Protein AF-A0A0F8WMV1-F1 (afdb_monomer)

Solvent-accessible surface area (backbone atoms only — not comparable to full-atom values): 20452 Å² total; per-residue (Å²): 132,86,73,86,36,73,43,78,38,73,67,75,51,70,67,53,49,53,49,48,42,73,76,65,30,74,44,80,47,50,61,87,69,58,69,71,55,54,52,50,48,53,56,51,68,69,59,58,80,91,79,87,72,71,58,61,48,75,55,93,60,35,39,36,31,74,80,76,76,42,36,30,47,71,90,45,75,52,90,63,54,73,67,55,44,53,51,49,50,52,49,64,78,40,63,98,58,93,76,55,72,63,76,63,42,74,75,58,54,73,50,79,46,69,48,64,75,60,76,84,84,78,80,69,89,82,78,80,51,75,58,21,53,41,41,40,43,69,52,78,61,82,70,64,44,70,81,53,92,49,68,55,56,52,15,39,60,62,38,54,59,62,78,27,44,24,93,91,15,36,35,38,36,40,43,73,34,70,46,39,63,54,37,47,70,82,49,99,60,49,76,44,32,20,25,68,37,90,82,20,77,41,17,52,66,43,76,46,81,46,95,72,12,22,32,32,19,45,68,78,75,46,79,37,59,33,53,47,53,36,72,67,49,49,49,52,50,38,48,52,36,54,53,38,43,75,75,69,41,54,70,66,64,42,47,58,58,38,56,78,48,75,68,54,87,39,52,65,32,75,41,82,56,86,99,40,76,43,68,38,51,76,72,64,52,39,63,69,39,53,53,49,52,49,52,40,52,42,68,50,89,68,97,72,36,75,46,77,42,63,56,53,67,62,37,51,96,49,36,61,63,50,30,23,51,47,12,20,62,52,38,68,42,70,56,77,40,78,45,46,38,60,94,51,7,54,32,23,51,55,18,30,76,77,67

Nearest PDB structures (foldseek):
  4qf5-assembly2_B  TM=9.154E-01  e=1.821E-15  Acinetobacter baumannii AB307-0294
  2f00-assembly1_B  TM=7.203E-01  e=5.858E-11  Escherichia coli
  8ewa-assembly1_A  TM=8.163E-01  e=1.774E-06  Pseudomonas aeruginosa
  4kfc-assembly1_B  TM=4.690E-01  e=9.965E-08  Escherichia coli K-12
  8jo2-assembly1_H  TM=5.258E-01  e=2.867E-06  Klebsiella pneumoniae JM45

pLDDT: mean 74.28, std 19.38, range [23.78, 98.12]

Foldseek 3Di:
DDQAAEAEEQPDDPVVLVVVVVVPHPYYHHPPDDPVVVVVVVVVSVPPDPPDDDQWQDDDQWIARVVVRWIDRNHDTDDDDPLRSVLVVVCSVQ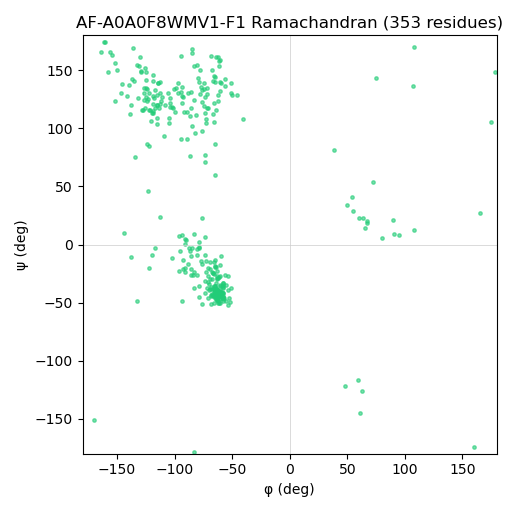PPDDDDPVNSCVLQDDEEDDDAQDDDDPPPPPDRLAAHQEAEDLDQDPDQVQPDDDSLRSLLVSLVSLVRHHVQHEYEYEPPDPSVVVNVVVHPYHYAYFYCDPPHPFHFVDWAFDAQFIWTDTPVPDIATANHDFPSVVRVLSSQLSVVVSVPDDSVRSRPVRVPDDDDPQCLGWDDDDLDTDRRNPPADDLNNLLRSLVRQLNDDDPAGEEEDEQHPNNPPCRQVSLLCSLLSSLPGNHRYYHQDDPNRVSSVVNSVVD

Radius of gyration: 23.79 Å; Cα contacts (8 Å, |Δi|>4): 602; chains: 1; bounding box: 54×55×64 Å

Structure (mmCIF, N/CA/C/O backbone):
data_AF-A0A0F8WMV1-F1
#
_entry.id   AF-A0A0F8WMV1-F1
#
loop_
_atom_site.group_PDB
_atom_site.id
_atom_site.type_symbol
_atom_site.label_atom_id
_atom_site.label_alt_id
_atom_site.label_comp_id
_atom_site.label_asym_id
_atom_site.label_entity_id
_atom_site.label_seq_id
_atom_site.pdbx_PDB_ins_code
_atom_site.Cartn_x
_atom_site.Cartn_y
_atom_site.Cartn_z
_atom_site.occupancy
_atom_site.B_iso_or_equiv
_atom_site.auth_seq_id
_atom_site.auth_comp_id
_atom_site.auth_asym_id
_atom_site.auth_atom_id
_atom_site.pdbx_PDB_model_num
ATOM 1 N N . VAL A 1 1 ? 11.283 -28.313 -14.264 1.00 35.00 1 VAL A N 1
ATOM 2 C CA . VAL A 1 1 ? 12.123 -28.863 -13.177 1.00 35.00 1 VAL A CA 1
ATOM 3 C C . VAL A 1 1 ? 11.642 -28.233 -11.897 1.00 35.00 1 VAL A C 1
ATOM 5 O O . VAL A 1 1 ? 11.467 -27.023 -11.903 1.00 35.00 1 VAL A O 1
ATOM 8 N N . LEU A 1 2 ? 11.353 -29.030 -10.872 1.00 36.91 2 LEU A N 1
ATOM 9 C CA . LEU A 1 2 ? 10.939 -28.506 -9.574 1.00 36.91 2 LEU A CA 1
ATOM 10 C C . LEU A 1 2 ? 12.173 -27.912 -8.886 1.00 36.91 2 LEU A C 1
ATOM 12 O O . LEU A 1 2 ? 13.140 -28.626 -8.620 1.00 36.91 2 LEU A O 1
ATOM 16 N N . SER A 1 3 ? 12.169 -26.592 -8.711 1.00 46.69 3 SER A N 1
ATOM 17 C CA . SER A 1 3 ? 13.158 -25.879 -7.903 1.00 46.69 3 SER A CA 1
ATOM 18 C C . SER A 1 3 ? 12.984 -26.276 -6.436 1.00 46.69 3 SER A C 1
ATOM 20 O O . SER A 1 3 ? 11.835 -26.386 -6.010 1.00 46.69 3 SER A O 1
ATOM 22 N N . PRO A 1 4 ? 14.069 -26.467 -5.660 1.00 51.50 4 PRO A N 1
ATOM 23 C CA . PRO A 1 4 ? 13.943 -26.796 -4.250 1.00 51.50 4 PRO A CA 1
ATOM 24 C C . PRO A 1 4 ? 13.203 -25.695 -3.492 1.00 51.50 4 PRO A C 1
ATOM 26 O O . PRO A 1 4 ? 13.542 -24.517 -3.634 1.00 51.50 4 PRO A O 1
ATOM 29 N N . VAL A 1 5 ? 12.224 -26.072 -2.677 1.00 53.56 5 VAL A N 1
ATOM 30 C CA . VAL A 1 5 ? 11.408 -25.129 -1.907 1.00 53.56 5 VAL A CA 1
ATOM 31 C C . VAL A 1 5 ? 11.846 -25.159 -0.444 1.00 53.56 5 VAL A C 1
ATOM 33 O O . VAL A 1 5 ? 11.590 -26.126 0.268 1.00 53.56 5 VAL A O 1
ATOM 36 N N . LEU A 1 6 ? 12.506 -24.090 0.015 1.00 64.06 6 LEU A N 1
ATOM 37 C CA . LEU A 1 6 ? 12.764 -23.846 1.438 1.00 64.06 6 LEU A CA 1
ATOM 38 C C . LEU A 1 6 ? 11.629 -23.000 2.016 1.00 64.06 6 LEU A C 1
ATOM 40 O O . LEU A 1 6 ? 11.489 -21.829 1.661 1.00 64.06 6 LEU A O 1
ATOM 44 N N . MET A 1 7 ? 10.842 -23.566 2.926 1.00 61.91 7 MET A N 1
ATOM 45 C CA . MET A 1 7 ? 9.744 -22.847 3.567 1.00 61.91 7 MET A CA 1
ATOM 46 C C . MET A 1 7 ? 10.250 -22.056 4.782 1.00 61.91 7 MET A C 1
ATOM 48 O O . MET A 1 7 ? 10.736 -22.640 5.748 1.00 61.91 7 MET A O 1
ATOM 52 N N . LEU A 1 8 ? 10.127 -20.725 4.744 1.00 57.53 8 LEU A N 1
ATOM 53 C CA . LEU A 1 8 ? 10.459 -19.826 5.859 1.00 57.53 8 LEU A CA 1
ATOM 54 C C . LEU A 1 8 ? 9.176 -19.381 6.563 1.00 57.53 8 LEU A C 1
ATOM 56 O O . LEU A 1 8 ? 8.341 -18.718 5.952 1.00 57.53 8 LEU A O 1
ATOM 60 N N . THR A 1 9 ? 8.998 -19.703 7.842 1.00 54.97 9 THR A N 1
ATOM 61 C CA . THR A 1 9 ? 7.691 -19.501 8.495 1.00 54.97 9 THR A CA 1
ATOM 62 C C . THR A 1 9 ? 7.784 -19.251 9.996 1.00 54.97 9 THR A C 1
ATOM 64 O O . THR A 1 9 ? 8.765 -19.597 10.640 1.00 54.97 9 THR A O 1
ATOM 67 N N . ALA A 1 10 ? 6.776 -18.589 10.564 1.00 53.72 10 ALA A N 1
ATOM 68 C CA . ALA A 1 10 ? 6.630 -18.416 12.013 1.00 53.72 10 ALA A CA 1
ATOM 69 C C . ALA A 1 10 ? 5.908 -19.608 12.675 1.00 53.72 10 ALA A C 1
ATOM 71 O O . ALA A 1 10 ? 5.867 -19.710 13.900 1.00 53.72 10 ALA A O 1
ATOM 72 N N . LYS A 1 11 ? 5.347 -20.518 11.867 1.00 58.84 11 LYS A N 1
ATOM 73 C CA . LYS A 1 11 ? 4.639 -21.713 12.326 1.00 58.84 11 LYS A CA 1
ATOM 74 C C . LYS A 1 11 ? 5.622 -22.741 12.881 1.00 58.84 11 LYS A C 1
ATOM 76 O O . LYS A 1 11 ? 6.360 -23.384 12.128 1.00 58.84 11 LYS A O 1
ATOM 81 N N . SER A 1 12 ? 5.652 -22.845 14.207 1.00 66.12 12 SER A N 1
ATOM 82 C CA . SER A 1 12 ? 6.659 -23.603 14.952 1.00 66.12 12 SER A CA 1
ATOM 83 C C . SER A 1 12 ? 6.189 -24.963 15.469 1.00 66.12 12 SER A C 1
ATOM 85 O O . SER A 1 12 ? 7.030 -25.766 15.890 1.00 66.12 12 SER A O 1
ATOM 87 N N . GLN A 1 13 ? 4.878 -25.227 15.413 1.00 72.44 13 GLN A N 1
ATOM 88 C CA . GLN A 1 13 ? 4.286 -26.484 15.862 1.00 72.44 13 GLN A CA 1
ATOM 89 C C . GLN A 1 13 ? 4.723 -27.640 14.959 1.00 72.44 13 GLN A C 1
ATOM 91 O O . GLN A 1 13 ? 5.014 -27.458 13.775 1.00 72.44 13 GLN A O 1
ATOM 96 N N . LEU A 1 14 ? 4.802 -28.843 15.531 1.00 71.31 14 LEU A N 1
ATOM 97 C CA . LEU A 1 14 ? 5.220 -30.038 14.796 1.00 71.31 14 LEU A CA 1
ATOM 98 C C . LEU A 1 14 ? 4.294 -30.313 13.606 1.00 71.31 14 LEU A C 1
ATOM 100 O O . LEU A 1 14 ? 4.783 -30.596 12.516 1.00 71.31 14 LEU A O 1
ATOM 104 N N . ASP A 1 15 ? 2.988 -30.159 13.809 1.00 78.38 15 ASP A N 1
ATOM 105 C CA . ASP A 1 15 ? 1.982 -30.440 12.787 1.00 78.38 15 ASP A CA 1
ATOM 106 C C . ASP A 1 15 ? 2.122 -29.502 11.579 1.00 78.38 15 ASP A C 1
ATOM 108 O O . ASP A 1 15 ? 2.099 -29.968 10.443 1.00 78.38 15 ASP A O 1
ATOM 112 N N . ASP A 1 16 ? 2.420 -28.216 11.805 1.00 66.06 16 ASP A N 1
ATOM 113 C CA . ASP A 1 16 ? 2.681 -27.245 10.732 1.00 66.06 16 ASP A CA 1
ATOM 114 C C . ASP A 1 16 ? 3.941 -27.588 9.915 1.00 66.06 16 ASP A C 1
ATOM 116 O O . ASP A 1 16 ? 3.973 -27.408 8.696 1.00 66.06 16 ASP A O 1
ATOM 120 N N . LYS A 1 17 ? 4.995 -28.093 10.575 1.00 61.69 17 LYS A N 1
ATOM 121 C CA . LYS A 1 17 ? 6.220 -28.544 9.890 1.00 61.69 17 LYS A CA 1
ATOM 122 C C . LYS A 1 17 ? 5.941 -29.743 9.003 1.00 61.69 17 LYS A C 1
ATOM 124 O O . LYS A 1 17 ? 6.418 -29.801 7.873 1.00 61.69 17 LYS A O 1
ATOM 129 N N . VAL A 1 18 ? 5.209 -30.714 9.544 1.00 70.75 18 VAL A N 1
ATOM 130 C CA . VAL A 1 18 ? 4.866 -31.953 8.846 1.00 70.75 18 VAL A CA 1
ATOM 131 C C . VAL A 1 18 ? 3.970 -31.640 7.653 1.00 70.75 18 VAL A C 1
ATOM 133 O O . VAL A 1 18 ? 4.230 -32.131 6.559 1.00 70.75 18 VAL A O 1
ATOM 136 N N . GLU A 1 19 ? 2.974 -30.773 7.829 1.00 71.44 19 GLU A N 1
ATOM 137 C CA . GLU A 1 19 ? 2.119 -30.299 6.744 1.00 71.44 19 GLU A CA 1
ATOM 138 C C . GLU A 1 19 ? 2.932 -29.571 5.665 1.00 71.44 19 GLU A C 1
ATOM 140 O O . GLU A 1 19 ? 2.865 -29.945 4.495 1.00 71.44 19 GLU A O 1
ATOM 145 N N . GLY A 1 20 ? 3.778 -28.607 6.044 1.00 51.81 20 GLY A N 1
ATOM 146 C CA . GLY A 1 20 ? 4.616 -27.862 5.101 1.00 51.81 20 GLY A CA 1
ATOM 147 C C . GLY A 1 20 ? 5.544 -28.758 4.277 1.00 51.81 20 GLY A C 1
ATOM 148 O O . GLY A 1 20 ? 5.638 -28.595 3.060 1.00 51.81 20 GLY A O 1
ATOM 149 N N . LEU A 1 21 ? 6.164 -29.762 4.900 1.00 60.47 21 LEU A N 1
ATOM 150 C CA . LEU A 1 21 ? 6.980 -30.754 4.192 1.00 60.47 21 LEU A CA 1
ATOM 151 C C . LEU A 1 21 ? 6.129 -31.651 3.274 1.00 60.47 21 LEU A C 1
ATOM 153 O O . LEU A 1 21 ? 6.494 -31.878 2.122 1.00 60.47 21 LEU A O 1
ATOM 157 N N . ASN A 1 22 ? 4.958 -32.104 3.733 1.00 57.72 22 ASN A N 1
ATOM 158 C CA . ASN A 1 22 ? 4.048 -32.937 2.936 1.00 57.72 22 ASN A CA 1
ATOM 159 C C . ASN A 1 22 ? 3.424 -32.187 1.745 1.00 57.72 22 ASN A C 1
ATOM 161 O O . ASN A 1 22 ? 3.050 -32.819 0.758 1.00 57.72 22 ASN A O 1
ATOM 165 N N . THR A 1 23 ? 3.344 -30.854 1.804 1.00 58.56 23 THR A N 1
ATOM 166 C CA . THR A 1 23 ? 2.870 -30.008 0.690 1.00 58.56 23 THR A CA 1
ATOM 167 C C . THR A 1 23 ? 3.915 -29.780 -0.409 1.00 58.56 23 THR A C 1
ATOM 169 O O . THR A 1 23 ? 3.608 -29.157 -1.425 1.00 58.56 23 THR A O 1
ATOM 172 N N . GLY A 1 24 ? 5.129 -30.318 -0.245 1.00 47.50 24 GLY A N 1
ATOM 173 C CA . GLY A 1 24 ? 6.182 -30.282 -1.260 1.00 47.50 24 GLY A CA 1
ATOM 174 C C . GLY A 1 24 ? 7.347 -29.342 -0.954 1.00 47.50 24 GLY A C 1
ATOM 175 O O . GLY A 1 24 ? 8.152 -29.094 -1.848 1.00 47.50 24 GLY A O 1
ATOM 176 N N . ALA A 1 25 ? 7.464 -28.825 0.276 1.00 53.44 25 ALA A N 1
ATOM 177 C CA . ALA A 1 25 ? 8.689 -28.161 0.713 1.00 53.44 25 ALA A CA 1
ATOM 178 C C . ALA A 1 25 ? 9.816 -29.184 0.921 1.00 53.44 25 ALA A C 1
ATOM 180 O O . ALA A 1 25 ? 9.630 -30.224 1.549 1.00 53.44 25 ALA A O 1
ATOM 181 N N . ASP A 1 26 ? 11.007 -28.869 0.421 1.00 61.81 26 ASP A N 1
ATOM 182 C CA . ASP A 1 26 ? 12.194 -29.715 0.554 1.00 61.81 26 ASP A CA 1
ATOM 183 C C . ASP A 1 26 ? 12.918 -29.519 1.891 1.00 61.81 26 ASP A C 1
ATOM 185 O O . ASP A 1 26 ? 13.663 -30.398 2.323 1.00 61.81 26 ASP A O 1
ATOM 189 N N . ASP A 1 27 ? 12.727 -28.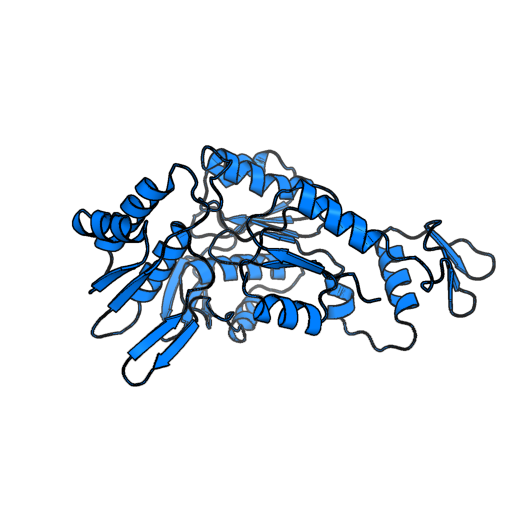362 2.526 1.00 72.19 27 ASP A N 1
ATOM 190 C CA . ASP A 1 27 ? 13.219 -28.051 3.868 1.00 72.19 27 ASP A CA 1
ATOM 191 C C . ASP A 1 27 ? 12.358 -26.936 4.488 1.00 72.19 27 ASP A C 1
ATOM 193 O O . ASP A 1 27 ? 11.587 -26.250 3.808 1.00 72.19 27 ASP A O 1
ATOM 197 N N . TYR A 1 28 ? 12.486 -26.754 5.798 1.00 77.00 28 TYR A N 1
ATOM 198 C CA . TYR A 1 28 ? 11.614 -25.914 6.610 1.00 77.00 28 TYR A CA 1
ATOM 199 C C . TYR A 1 28 ? 12.442 -25.176 7.673 1.00 77.00 28 TYR A C 1
ATOM 201 O O . TYR A 1 28 ? 13.182 -25.800 8.436 1.00 77.00 28 TYR A O 1
ATOM 209 N N . LEU A 1 29 ? 12.316 -23.847 7.759 1.00 72.19 29 LEU A N 1
ATOM 210 C CA . LEU A 1 29 ? 13.054 -23.009 8.711 1.00 72.19 29 LEU A CA 1
ATOM 211 C C . LEU A 1 29 ? 12.124 -22.039 9.448 1.00 72.19 29 LEU A C 1
ATOM 213 O O . LEU A 1 29 ? 11.389 -21.258 8.839 1.00 72.19 29 LEU A O 1
ATOM 217 N N . ILE A 1 30 ? 12.179 -22.084 10.781 1.00 71.25 30 ILE A N 1
ATOM 218 C CA . ILE A 1 30 ? 11.298 -21.303 11.654 1.00 71.25 30 ILE A CA 1
ATOM 219 C C . ILE A 1 30 ? 11.943 -19.983 12.046 1.00 71.25 30 ILE A C 1
ATOM 221 O O . ILE A 1 30 ? 13.107 -19.950 12.433 1.00 71.25 30 ILE A O 1
ATOM 225 N N . LYS A 1 31 ? 11.167 -18.900 11.997 1.00 57.69 31 LYS A N 1
ATOM 226 C CA . LYS A 1 31 ? 11.569 -17.589 12.512 1.00 57.69 31 LYS A CA 1
ATOM 227 C C . LYS A 1 31 ? 11.440 -17.519 14.049 1.00 57.69 31 LYS A C 1
ATOM 229 O O . LYS A 1 31 ? 10.426 -17.979 14.572 1.00 57.69 31 LYS A O 1
ATOM 234 N N . PRO A 1 32 ? 12.393 -16.885 14.763 1.00 58.03 32 PRO A N 1
ATOM 235 C CA . PRO A 1 32 ? 13.624 -16.285 14.243 1.00 58.03 32 PRO A CA 1
ATOM 236 C C . PRO A 1 32 ? 14.710 -17.344 13.985 1.00 58.03 32 PRO A C 1
ATOM 238 O O . PRO A 1 32 ? 14.867 -18.280 14.763 1.00 58.03 32 PRO A O 1
ATOM 241 N N . PHE A 1 33 ? 15.495 -17.164 12.922 1.00 61.97 33 PHE A N 1
ATOM 242 C CA . PHE A 1 33 ? 16.632 -18.027 12.589 1.00 61.97 33 PHE A CA 1
ATOM 243 C C . PHE A 1 33 ? 17.913 -17.208 12.429 1.00 61.97 33 PHE A C 1
ATOM 245 O O . PHE A 1 33 ? 17.885 -16.039 12.039 1.00 61.97 33 PHE A O 1
ATOM 252 N N . ALA A 1 34 ? 19.058 -17.834 12.693 1.00 56.72 34 ALA A N 1
ATOM 253 C CA . ALA A 1 34 ? 20.349 -17.227 12.401 1.00 56.72 34 ALA A CA 1
ATOM 254 C C . ALA A 1 34 ? 20.619 -17.262 10.888 1.00 56.72 34 ALA A C 1
ATOM 256 O O . ALA A 1 34 ? 20.401 -18.278 10.229 1.00 56.72 34 ALA A O 1
ATOM 257 N N . PHE A 1 35 ? 21.169 -16.184 10.324 1.00 45.66 35 PHE A N 1
ATOM 258 C CA . PHE A 1 35 ? 21.495 -16.126 8.892 1.00 45.66 35 PHE A CA 1
ATOM 259 C C . PHE A 1 35 ? 22.463 -17.241 8.453 1.00 45.66 35 PHE A C 1
ATOM 261 O O . PHE A 1 35 ? 22.324 -17.809 7.370 1.00 45.66 35 PHE A O 1
ATOM 268 N N . ALA A 1 36 ? 23.405 -17.616 9.324 1.00 43.69 36 ALA A N 1
ATOM 269 C CA . ALA A 1 36 ? 24.310 -18.737 9.085 1.00 43.69 36 ALA A CA 1
ATOM 270 C C . ALA A 1 36 ? 23.563 -20.076 8.917 1.00 43.69 36 ALA A C 1
ATOM 272 O O . ALA A 1 36 ? 23.976 -20.906 8.106 1.00 43.69 36 ALA A O 1
ATOM 273 N N . GLU A 1 37 ? 22.451 -20.270 9.634 1.00 58.00 37 GLU A N 1
ATOM 274 C CA . GLU A 1 37 ? 21.607 -21.461 9.520 1.00 58.00 37 GLU A CA 1
ATOM 275 C C . GLU A 1 37 ? 20.840 -21.472 8.194 1.00 58.00 37 GLU A C 1
ATOM 277 O O . GLU A 1 37 ? 20.862 -22.476 7.481 1.00 58.00 37 GLU A O 1
ATOM 282 N N . LEU A 1 38 ? 20.241 -20.339 7.812 1.00 48.81 38 LEU A N 1
ATOM 283 C CA . LEU A 1 38 ? 19.596 -20.178 6.508 1.00 48.81 38 LEU A CA 1
ATOM 284 C C . LEU A 1 38 ? 20.570 -20.508 5.366 1.00 48.81 38 LEU A C 1
ATOM 286 O O . LEU A 1 38 ? 20.262 -21.315 4.489 1.00 48.81 38 LEU A O 1
ATOM 290 N N . LEU A 1 39 ? 21.779 -19.941 5.406 1.00 45.72 39 LEU A N 1
ATOM 291 C CA . LEU A 1 39 ? 22.802 -20.175 4.390 1.00 45.72 39 LEU A CA 1
ATOM 292 C C . LEU A 1 39 ? 23.250 -21.644 4.346 1.00 45.72 39 LEU A C 1
ATOM 294 O O . LEU A 1 39 ? 23.481 -22.187 3.263 1.00 45.72 39 LEU A O 1
ATOM 298 N N . ALA A 1 40 ? 23.378 -22.301 5.502 1.00 50.88 40 ALA A N 1
ATOM 299 C CA . ALA A 1 40 ? 23.718 -23.718 5.575 1.00 50.88 40 ALA A CA 1
ATOM 300 C C . ALA A 1 40 ? 22.633 -24.599 4.934 1.00 50.88 40 ALA A C 1
ATOM 302 O O . ALA A 1 40 ? 22.971 -25.503 4.166 1.00 50.88 40 ALA A O 1
ATOM 303 N N . ARG A 1 41 ? 21.354 -24.290 5.180 1.00 64.31 41 ARG A N 1
ATOM 304 C CA . ARG A 1 41 ? 20.193 -25.003 4.622 1.00 64.31 41 ARG A CA 1
ATOM 305 C C . ARG A 1 41 ? 20.044 -24.801 3.121 1.00 64.31 41 ARG A C 1
ATOM 307 O O . ARG A 1 41 ? 19.931 -25.778 2.388 1.00 64.31 41 ARG A O 1
ATOM 314 N N . ILE A 1 42 ? 20.204 -23.571 2.631 1.00 56.16 42 ILE A N 1
ATOM 315 C CA . ILE A 1 42 ? 20.255 -23.280 1.187 1.00 56.16 42 ILE A CA 1
ATOM 316 C C . ILE A 1 42 ? 21.388 -24.072 0.517 1.00 56.16 42 ILE A C 1
ATOM 318 O O . ILE A 1 42 ? 21.179 -24.733 -0.499 1.00 56.16 42 ILE A O 1
ATOM 322 N N . LYS A 1 43 ? 22.593 -24.075 1.107 1.00 51.09 43 LYS A N 1
ATOM 323 C CA . LYS A 1 43 ? 23.738 -24.845 0.590 1.00 51.09 43 LYS A CA 1
ATOM 324 C C . LYS A 1 43 ? 23.534 -26.360 0.663 1.00 51.09 43 LYS A C 1
ATOM 326 O O . LYS A 1 43 ? 24.212 -27.072 -0.076 1.00 51.09 43 LYS A O 1
ATOM 331 N N . ALA A 1 44 ? 22.695 -26.856 1.572 1.00 55.75 44 ALA A N 1
ATOM 332 C CA . ALA A 1 44 ? 22.343 -28.270 1.688 1.00 55.75 44 ALA A CA 1
ATOM 333 C C . ALA A 1 44 ? 21.301 -28.668 0.630 1.00 55.75 44 ALA A C 1
ATOM 335 O O . ALA A 1 44 ? 21.513 -29.646 -0.086 1.00 55.75 44 ALA A O 1
ATOM 336 N N . LEU A 1 45 ? 20.257 -27.855 0.444 1.00 55.78 45 LEU A N 1
ATOM 337 C CA . LEU A 1 45 ? 19.261 -28.000 -0.625 1.00 55.78 45 LEU A CA 1
ATOM 338 C C . LEU A 1 45 ? 19.900 -27.964 -2.018 1.00 55.78 45 LEU A C 1
ATOM 340 O O . LEU A 1 45 ? 19.587 -28.789 -2.875 1.00 55.78 45 LEU A O 1
ATOM 344 N N . ALA A 1 46 ? 20.866 -27.067 -2.219 1.00 49.50 46 ALA A N 1
ATOM 345 C CA . ALA A 1 46 ? 21.633 -26.956 -3.458 1.00 49.50 46 ALA A CA 1
ATOM 346 C C . ALA A 1 46 ? 22.646 -28.102 -3.672 1.00 49.50 46 ALA A C 1
ATOM 348 O O . ALA A 1 46 ? 23.167 -28.260 -4.776 1.00 49.50 46 ALA A O 1
ATOM 349 N N . ARG A 1 47 ? 22.950 -28.896 -2.632 1.00 51.44 47 ARG A N 1
ATOM 350 C CA . ARG A 1 47 ? 23.924 -30.003 -2.670 1.00 51.44 47 ARG A CA 1
ATOM 351 C C . ARG A 1 47 ? 23.330 -31.339 -3.118 1.00 51.44 47 ARG A C 1
ATOM 353 O O . ARG A 1 47 ? 24.086 -32.303 -3.247 1.00 51.44 47 ARG A O 1
ATOM 360 N N . ARG A 1 48 ? 22.015 -31.422 -3.369 1.00 47.16 48 ARG A N 1
ATOM 361 C CA . ARG A 1 48 ? 21.406 -32.632 -3.945 1.00 47.16 48 ARG A CA 1
ATOM 362 C C . ARG A 1 48 ? 22.096 -32.990 -5.273 1.00 47.16 48 ARG A C 1
ATOM 364 O O . ARG A 1 48 ? 22.372 -32.096 -6.076 1.00 47.16 48 ARG A O 1
ATOM 371 N N . PRO A 1 49 ? 22.407 -34.276 -5.514 1.00 41.50 49 PRO A N 1
ATOM 372 C CA . PRO A 1 49 ? 23.196 -34.677 -6.668 1.00 41.50 49 PRO A CA 1
ATOM 373 C C . PRO A 1 49 ? 22.486 -34.321 -7.977 1.00 41.50 49 PRO A C 1
ATOM 375 O O . PRO A 1 49 ? 21.361 -34.741 -8.242 1.00 41.50 49 PRO A O 1
ATOM 378 N N . LYS A 1 50 ? 23.206 -33.546 -8.795 1.00 42.25 50 LYS A N 1
ATOM 379 C CA . LYS A 1 50 ? 22.915 -33.129 -10.171 1.00 42.25 50 LYS A CA 1
ATOM 380 C C . LYS A 1 50 ? 22.902 -34.310 -11.157 1.00 42.25 50 LYS A C 1
ATOM 382 O O . LYS A 1 50 ? 23.666 -34.312 -12.113 1.00 42.25 50 LYS A O 1
ATOM 387 N N . ASN A 1 51 ? 22.042 -35.301 -10.967 1.00 38.41 51 ASN A N 1
ATOM 388 C CA . ASN A 1 51 ? 21.855 -36.366 -11.952 1.00 38.41 51 ASN A CA 1
ATOM 389 C C . ASN A 1 51 ? 20.387 -36.433 -12.355 1.00 38.41 51 ASN A C 1
ATOM 391 O O . ASN A 1 51 ? 19.659 -37.191 -11.736 1.00 38.41 51 ASN A O 1
ATOM 395 N N . THR A 1 52 ? 19.996 -35.624 -13.357 1.00 43.59 52 THR A N 1
ATOM 396 C CA . THR A 1 52 ? 18.964 -35.918 -14.395 1.00 43.59 52 THR A CA 1
ATOM 397 C C . THR A 1 52 ? 18.493 -34.678 -15.177 1.00 43.59 52 THR A C 1
ATOM 399 O O . THR A 1 52 ? 17.381 -34.652 -15.698 1.00 43.59 52 THR A O 1
ATOM 402 N N . LEU A 1 53 ? 19.304 -33.626 -15.320 1.00 50.84 53 LEU A N 1
ATOM 403 C CA . LEU A 1 53 ? 19.020 -32.579 -16.310 1.00 50.84 53 LEU A CA 1
ATOM 404 C C . LEU A 1 53 ? 20.198 -32.512 -17.256 1.00 50.84 53 LEU A C 1
ATOM 406 O O . LEU A 1 53 ? 21.280 -32.092 -16.859 1.00 50.84 53 LEU A O 1
ATOM 410 N N . GLY A 1 54 ? 19.987 -33.019 -18.470 1.00 54.03 54 GLY A N 1
ATOM 411 C CA . GLY A 1 54 ? 21.020 -33.094 -19.495 1.00 54.03 54 GLY A CA 1
ATOM 412 C C . GLY A 1 54 ? 21.706 -31.743 -19.667 1.00 54.03 54 GLY A C 1
ATOM 413 O O . GLY A 1 54 ? 21.032 -30.725 -19.819 1.00 54.03 54 GLY A O 1
ATOM 414 N N . ALA A 1 55 ? 23.040 -31.752 -19.618 1.00 63.38 55 ALA A N 1
ATOM 415 C CA . ALA A 1 55 ? 23.873 -30.573 -19.852 1.00 63.38 55 ALA A CA 1
ATOM 416 C C . ALA A 1 55 ? 23.656 -29.994 -21.259 1.00 63.38 55 ALA A C 1
ATOM 418 O O . ALA A 1 55 ? 23.777 -28.789 -21.464 1.00 63.38 55 ALA A O 1
ATOM 419 N N . VAL A 1 56 ? 23.263 -30.860 -22.194 1.00 78.88 56 VAL A N 1
ATOM 420 C CA . VAL A 1 56 ? 22.990 -30.537 -23.587 1.00 78.88 56 VAL A CA 1
ATOM 421 C C . VAL A 1 56 ? 21.525 -30.855 -23.891 1.00 78.88 56 VAL A C 1
ATOM 423 O O . VAL A 1 56 ? 21.078 -31.992 -23.721 1.00 78.88 56 VAL A O 1
ATOM 426 N N . LEU A 1 57 ? 20.769 -29.845 -24.314 1.00 78.56 57 LEU A N 1
ATOM 427 C CA . LEU A 1 57 ? 19.383 -29.967 -24.756 1.00 78.56 57 LEU A CA 1
ATOM 428 C C . LEU A 1 57 ? 19.348 -30.051 -26.282 1.00 78.56 57 LEU A C 1
ATOM 430 O O . LEU A 1 57 ? 19.955 -29.223 -26.953 1.00 78.56 57 LEU A O 1
ATOM 434 N N . VAL A 1 58 ? 18.625 -31.035 -26.821 1.00 82.75 58 VAL A N 1
ATOM 435 C CA . VAL A 1 58 ? 18.552 -31.285 -28.268 1.00 82.75 58 VAL A CA 1
ATOM 436 C C . VAL A 1 58 ? 17.097 -31.336 -28.736 1.00 82.75 58 VAL A C 1
ATOM 438 O O . VAL A 1 58 ? 16.247 -31.998 -28.113 1.00 82.75 58 VAL A O 1
ATOM 441 N N . VAL A 1 59 ? 16.829 -30.650 -29.848 1.00 83.19 59 VAL A N 1
ATOM 442 C CA . VAL A 1 59 ? 15.629 -30.804 -30.678 1.00 83.19 59 VAL A CA 1
ATOM 443 C C . VAL A 1 59 ? 16.049 -30.765 -32.147 1.00 83.19 59 VAL A C 1
ATOM 445 O O . VAL A 1 59 ? 16.634 -29.785 -32.593 1.00 83.19 59 VAL A O 1
ATOM 448 N N . ASP A 1 60 ? 15.776 -31.838 -32.886 1.00 87.19 60 ASP A N 1
ATOM 449 C CA . ASP A 1 60 ? 16.228 -32.016 -34.271 1.00 87.19 60 ASP A CA 1
ATOM 450 C C . ASP A 1 60 ? 17.729 -31.705 -34.448 1.00 87.19 60 ASP A C 1
ATOM 452 O O . ASP A 1 60 ? 18.571 -32.317 -33.792 1.00 87.19 60 ASP A O 1
ATOM 456 N N . ASP A 1 61 ? 18.068 -30.759 -35.321 1.00 89.00 61 ASP A N 1
ATOM 457 C CA . ASP A 1 61 ? 19.425 -30.285 -35.584 1.00 89.00 61 ASP A CA 1
ATOM 458 C C . ASP A 1 61 ? 19.888 -29.184 -34.610 1.00 89.00 61 ASP A C 1
ATOM 460 O O . ASP A 1 61 ? 21.037 -28.756 -34.688 1.00 89.00 61 ASP A O 1
ATOM 464 N N . LEU A 1 62 ? 19.032 -28.721 -33.692 1.00 89.62 62 LEU A N 1
ATOM 465 C CA . LEU A 1 62 ? 19.332 -27.674 -32.717 1.00 89.62 62 LEU A CA 1
ATOM 466 C C . LEU A 1 62 ? 19.839 -28.266 -31.394 1.00 89.62 62 LEU A C 1
ATOM 468 O O . LEU A 1 62 ? 19.168 -29.069 -30.743 1.00 89.62 62 LEU A O 1
ATOM 472 N N . THR A 1 63 ? 20.998 -27.784 -30.958 1.00 90.38 63 THR A N 1
ATOM 473 C CA . THR A 1 63 ? 21.683 -28.173 -29.725 1.00 90.38 63 THR A CA 1
ATOM 474 C C . THR A 1 63 ? 21.941 -26.945 -28.854 1.00 90.38 63 THR A C 1
ATOM 476 O O . THR A 1 63 ? 22.416 -25.924 -29.348 1.00 90.38 63 THR A O 1
ATOM 479 N N . LEU A 1 64 ? 21.645 -27.038 -27.557 1.00 85.81 64 LEU A N 1
ATOM 480 C CA . LEU A 1 64 ? 21.908 -25.996 -26.562 1.00 85.81 64 LEU A CA 1
ATOM 481 C C . LEU A 1 64 ? 22.687 -26.581 -25.379 1.00 85.81 64 LEU A C 1
ATOM 483 O O . LEU A 1 64 ? 22.170 -27.424 -24.645 1.00 85.81 64 LEU A O 1
ATOM 487 N N . ASP A 1 65 ? 23.918 -26.114 -25.184 1.00 78.88 65 ASP A N 1
ATOM 488 C CA . ASP A 1 65 ? 24.742 -26.405 -24.013 1.00 78.88 65 ASP A CA 1
ATOM 489 C C . ASP A 1 65 ? 24.432 -25.403 -22.896 1.00 78.88 65 ASP A C 1
ATOM 491 O O . ASP A 1 65 ? 24.752 -24.214 -22.971 1.00 78.88 65 ASP A O 1
ATOM 495 N N . THR A 1 66 ? 23.800 -25.913 -21.844 1.00 64.50 66 THR A N 1
ATOM 496 C CA . THR A 1 66 ? 23.360 -25.146 -20.669 1.00 64.50 66 THR A CA 1
ATOM 497 C C . THR A 1 66 ? 24.504 -24.790 -19.720 1.00 64.50 66 THR A C 1
ATOM 499 O O . THR A 1 66 ? 24.348 -23.914 -18.873 1.00 64.50 66 THR A O 1
ATOM 502 N N . ILE A 1 67 ? 25.653 -25.459 -19.844 1.00 66.56 67 ILE A N 1
ATOM 503 C CA . ILE A 1 67 ? 26.851 -25.192 -19.044 1.00 66.56 67 ILE A CA 1
ATOM 504 C C . ILE A 1 67 ? 27.749 -24.209 -19.796 1.00 66.56 67 ILE A C 1
ATOM 506 O O . ILE A 1 67 ? 28.204 -23.220 -19.223 1.00 66.56 67 ILE A O 1
ATOM 510 N N . GLY A 1 68 ? 27.988 -24.483 -21.078 1.00 72.25 68 GLY A N 1
ATOM 511 C CA . GLY A 1 68 ? 28.851 -23.686 -21.946 1.00 72.25 68 GLY A CA 1
ATOM 512 C C . GLY A 1 68 ? 28.208 -22.423 -22.521 1.00 72.25 68 GLY A C 1
ATOM 513 O O . GLY A 1 68 ? 28.921 -21.615 -23.109 1.00 72.25 68 GLY A O 1
ATOM 514 N N . TYR A 1 69 ? 26.891 -22.232 -22.363 1.00 71.06 69 TYR A N 1
ATOM 515 C CA . TYR A 1 69 ? 26.122 -21.145 -22.990 1.00 71.06 69 TYR A CA 1
ATOM 516 C C . TYR A 1 69 ? 26.294 -21.087 -24.515 1.00 71.06 69 TYR A C 1
ATOM 518 O O . TYR A 1 69 ? 26.416 -20.015 -25.109 1.00 71.06 69 TYR A O 1
ATOM 526 N N . GLN A 1 70 ? 26.309 -22.251 -25.163 1.00 81.81 70 GLN A N 1
ATOM 527 C CA . GLN A 1 70 ? 26.461 -22.355 -26.612 1.00 81.81 70 GLN A CA 1
ATOM 528 C C . GLN A 1 70 ? 25.199 -22.917 -27.249 1.00 81.81 70 GLN A C 1
ATOM 530 O O . GLN A 1 70 ? 24.595 -23.854 -26.733 1.00 81.81 70 GLN A O 1
ATOM 535 N N . VAL A 1 71 ? 24.818 -22.350 -28.392 1.00 90.00 71 VAL A N 1
ATOM 536 C CA . VAL A 1 71 ? 23.707 -22.835 -29.211 1.00 90.00 71 VAL A CA 1
ATOM 537 C C . VAL A 1 71 ? 24.222 -23.095 -30.617 1.00 90.00 71 VAL A C 1
ATOM 539 O O . VAL A 1 71 ? 24.954 -22.280 -31.177 1.00 90.00 71 VAL A O 1
ATOM 542 N N . GLN A 1 72 ? 23.853 -24.235 -31.185 1.00 90.44 72 GLN A N 1
ATOM 543 C CA . GLN A 1 72 ? 24.234 -24.635 -32.534 1.00 90.44 72 GLN A CA 1
ATOM 544 C C . GLN A 1 72 ? 23.027 -25.230 -33.249 1.00 90.44 72 GLN A C 1
ATOM 546 O O . GLN A 1 72 ? 22.244 -25.946 -32.629 1.00 90.44 72 GLN A O 1
ATOM 551 N N . ARG A 1 73 ? 22.885 -24.968 -34.548 1.00 90.69 73 ARG A N 1
ATOM 552 C CA . ARG A 1 73 ? 21.949 -25.680 -35.421 1.00 90.69 73 ARG A CA 1
ATOM 553 C C . ARG A 1 73 ? 22.734 -26.322 -36.562 1.00 90.69 73 ARG A C 1
ATOM 555 O O . ARG A 1 73 ? 23.360 -25.619 -37.349 1.00 90.69 73 ARG A O 1
ATOM 562 N N . GLY A 1 74 ? 22.746 -27.649 -36.632 1.00 87.62 74 GLY A N 1
ATOM 563 C CA . GLY A 1 74 ? 23.610 -28.381 -37.556 1.00 87.62 74 GLY A CA 1
ATOM 564 C C . GLY A 1 74 ? 25.085 -28.066 -37.292 1.00 87.62 74 GLY A C 1
ATOM 565 O O . GLY A 1 74 ? 25.592 -28.368 -36.216 1.00 87.62 74 GLY A O 1
ATOM 566 N N . ALA A 1 75 ? 25.765 -27.451 -38.262 1.00 85.94 75 ALA A N 1
ATOM 567 C CA . ALA A 1 75 ? 27.156 -27.013 -38.121 1.00 85.94 75 ALA A CA 1
ATOM 568 C C . ALA A 1 75 ? 27.299 -25.556 -37.632 1.00 85.94 75 ALA A C 1
ATOM 570 O O . ALA A 1 75 ? 28.381 -25.175 -37.188 1.00 85.94 75 ALA A O 1
ATOM 571 N N . ASP A 1 76 ? 26.228 -24.758 -37.647 1.00 86.06 76 ASP A N 1
ATOM 572 C CA . ASP A 1 76 ? 26.303 -23.308 -37.452 1.00 86.06 76 ASP A CA 1
ATOM 573 C C . ASP A 1 76 ? 26.096 -22.898 -35.992 1.00 86.06 76 ASP A C 1
ATOM 575 O O . ASP A 1 76 ? 25.093 -23.247 -35.362 1.00 86.06 76 ASP A O 1
ATOM 579 N N . HIS A 1 77 ? 27.022 -22.101 -35.456 1.00 89.50 77 HIS A N 1
ATOM 580 C CA . HIS A 1 77 ? 26.887 -21.505 -34.128 1.00 89.50 77 HIS A CA 1
ATOM 581 C C . HIS A 1 77 ? 25.937 -20.306 -34.157 1.00 89.50 77 HIS A C 1
ATOM 583 O O . HIS A 1 77 ? 26.108 -19.374 -34.942 1.00 89.50 77 HIS A O 1
ATOM 589 N N . ILE A 1 78 ? 24.968 -20.304 -33.245 1.00 90.00 78 ILE A N 1
ATOM 590 C CA . ILE A 1 78 ? 23.986 -19.235 -33.089 1.00 90.00 78 ILE A CA 1
ATOM 591 C C . ILE A 1 78 ? 24.379 -18.406 -31.867 1.00 90.00 78 ILE A C 1
ATOM 593 O O . ILE A 1 78 ? 24.405 -18.911 -30.744 1.00 90.00 78 ILE A O 1
ATOM 597 N N . GLN A 1 79 ? 24.665 -17.120 -32.071 1.00 82.38 79 GLN A N 1
ATOM 598 C CA . GLN A 1 79 ? 24.816 -16.186 -30.959 1.00 82.38 79 GLN A CA 1
ATOM 599 C C . GLN A 1 79 ? 23.449 -15.675 -30.520 1.00 82.38 79 GLN A C 1
ATOM 601 O O . GLN A 1 79 ? 22.707 -15.113 -31.320 1.00 82.38 79 GLN A O 1
ATOM 606 N N . LEU A 1 80 ? 23.140 -15.856 -29.239 1.00 69.75 80 LEU A N 1
ATOM 607 C CA . LEU A 1 80 ? 21.915 -15.371 -28.617 1.00 69.75 80 LEU A CA 1
ATOM 608 C C . LEU A 1 80 ? 22.255 -14.387 -27.503 1.00 69.75 80 LEU A C 1
ATOM 610 O O . LEU A 1 80 ? 23.240 -14.554 -26.780 1.00 69.75 80 LEU A O 1
ATOM 614 N N . SER A 1 81 ? 21.403 -13.384 -27.313 1.00 65.19 81 SER A N 1
ATOM 615 C CA . SER A 1 81 ? 21.399 -12.610 -26.074 1.00 65.19 81 SER A CA 1
ATOM 616 C C . SER A 1 81 ? 21.008 -13.501 -24.889 1.00 65.19 81 SER A C 1
ATOM 618 O O . SER A 1 81 ? 20.370 -14.541 -25.049 1.00 65.19 81 SER A O 1
ATOM 620 N N . LYS A 1 82 ? 21.318 -13.070 -23.659 1.00 53.56 82 LYS A N 1
ATOM 621 C CA . LYS A 1 82 ? 20.939 -13.813 -22.441 1.00 53.56 82 LYS A CA 1
ATOM 622 C C . LYS A 1 82 ? 19.436 -14.112 -22.379 1.00 53.56 82 LYS A C 1
ATOM 624 O O . LYS A 1 82 ? 19.054 -15.209 -21.998 1.00 53.56 82 LYS A O 1
ATOM 629 N N . LYS A 1 83 ? 18.589 -13.158 -22.793 1.00 51.75 83 LYS A N 1
ATOM 630 C CA . LYS A 1 83 ? 17.125 -13.320 -22.789 1.00 51.75 83 LYS A CA 1
ATOM 631 C C . LYS A 1 83 ? 16.668 -14.355 -23.818 1.00 51.75 83 LYS A C 1
ATOM 633 O O . LYS A 1 83 ? 15.838 -15.199 -23.499 1.00 51.75 83 LYS A O 1
ATOM 638 N N . GLU A 1 84 ? 17.231 -14.322 -25.022 1.00 62.66 84 GLU A N 1
ATOM 639 C CA . GLU A 1 84 ? 16.929 -15.304 -26.070 1.00 62.66 84 GLU A CA 1
ATOM 640 C C . GLU A 1 84 ? 17.437 -16.699 -25.697 1.00 62.66 84 GLU A C 1
ATOM 642 O O . GLU A 1 84 ? 16.727 -17.675 -25.914 1.00 62.66 84 GLU A O 1
ATOM 647 N N . PHE A 1 85 ? 18.616 -16.794 -25.072 1.00 72.50 85 PHE A N 1
ATOM 648 C CA . PHE A 1 85 ? 19.158 -18.049 -24.555 1.00 72.50 85 PHE A CA 1
ATOM 649 C C . PHE A 1 85 ? 18.251 -18.642 -23.474 1.00 72.50 85 PHE A C 1
ATOM 651 O O . PHE A 1 85 ? 17.856 -19.799 -23.576 1.00 72.50 85 PHE A O 1
ATOM 658 N N . SER A 1 86 ? 17.866 -17.848 -22.470 1.00 58.28 86 SER A N 1
ATOM 659 C CA . SER A 1 86 ? 16.982 -18.302 -21.391 1.00 58.28 86 SER A CA 1
ATOM 660 C C . SER A 1 86 ? 15.597 -18.696 -21.902 1.00 58.28 86 SER A C 1
ATOM 662 O O . SER A 1 86 ? 15.043 -19.701 -21.455 1.00 58.28 86 SER A O 1
ATOM 664 N N . LEU A 1 87 ? 15.042 -17.948 -22.861 1.00 68.88 87 LEU A N 1
ATOM 665 C CA . LEU A 1 87 ? 13.781 -18.305 -23.506 1.00 68.88 87 LEU A CA 1
ATOM 666 C C . LEU A 1 87 ? 13.917 -19.616 -24.285 1.00 68.88 87 LEU A C 1
ATOM 668 O O . LEU A 1 87 ? 13.082 -20.504 -24.134 1.00 68.88 87 LEU A O 1
ATOM 672 N N . LEU A 1 88 ? 14.974 -19.766 -25.084 1.00 73.44 88 LEU A N 1
ATOM 673 C CA . LEU A 1 88 ? 15.205 -20.973 -25.867 1.00 73.44 88 LEU A CA 1
ATOM 674 C C . LEU A 1 88 ? 15.428 -22.196 -24.972 1.00 73.44 88 LEU A C 1
ATOM 676 O O . LEU A 1 88 ? 14.826 -23.241 -25.205 1.00 73.44 88 LEU A O 1
ATOM 680 N N . GLU A 1 89 ? 16.225 -22.066 -23.915 1.00 73.06 89 GLU A N 1
ATOM 681 C CA . GLU A 1 89 ? 16.406 -23.110 -22.910 1.00 73.06 89 GLU A CA 1
ATOM 682 C C . GLU A 1 89 ? 15.062 -23.495 -22.274 1.00 73.06 89 GLU A C 1
ATOM 684 O O . GLU A 1 89 ? 14.742 -24.680 -22.166 1.00 73.06 89 GLU A O 1
ATOM 689 N N . TYR A 1 90 ? 14.237 -22.512 -21.903 1.00 63.84 90 TYR A N 1
ATOM 690 C CA . TYR A 1 90 ? 12.914 -22.752 -21.333 1.00 63.84 90 TYR A CA 1
ATOM 691 C C . TYR A 1 90 ? 11.985 -23.491 -22.306 1.00 63.84 90 TYR A C 1
ATOM 693 O O . TYR A 1 90 ? 11.320 -24.451 -21.906 1.00 63.84 90 TYR A O 1
ATOM 701 N N . LEU A 1 91 ? 11.975 -23.105 -23.585 1.00 67.06 91 LEU A N 1
ATOM 702 C CA . LEU A 1 91 ? 11.210 -23.784 -24.632 1.00 67.06 91 LEU A CA 1
ATOM 703 C C . LEU A 1 91 ? 11.706 -25.223 -24.846 1.00 67.06 91 LEU A C 1
ATOM 705 O O . LEU A 1 91 ? 10.896 -26.147 -24.884 1.00 67.06 91 LEU A O 1
ATOM 709 N N . LEU A 1 92 ? 13.024 -25.448 -24.896 1.00 71.31 92 LEU A N 1
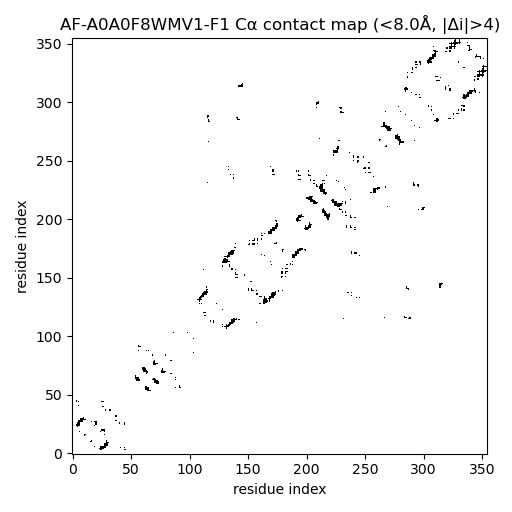ATOM 710 C CA . LEU A 1 92 ? 13.624 -26.780 -25.059 1.00 71.31 92 LEU A CA 1
ATOM 711 C C . LEU A 1 92 ? 13.345 -27.705 -23.870 1.00 71.31 92 LEU A C 1
ATOM 713 O O . LEU A 1 92 ? 13.063 -28.891 -24.051 1.00 71.31 92 LEU A O 1
ATOM 717 N N . ARG A 1 93 ? 13.375 -27.168 -22.646 1.00 68.88 93 ARG A N 1
ATOM 718 C CA . ARG A 1 93 ? 13.043 -27.910 -21.418 1.00 68.88 93 ARG A CA 1
ATOM 719 C C . ARG A 1 93 ? 11.560 -28.255 -21.310 1.00 68.88 93 ARG A C 1
ATOM 721 O O . ARG A 1 93 ? 11.212 -29.182 -20.581 1.00 68.88 93 ARG A O 1
ATOM 728 N N . ASN A 1 94 ? 10.704 -27.530 -22.022 1.00 60.75 94 ASN A N 1
ATOM 729 C CA . ASN A 1 94 ? 9.262 -27.750 -22.065 1.00 60.75 94 ASN A CA 1
ATOM 730 C C . ASN A 1 94 ? 8.787 -28.226 -23.447 1.00 60.75 94 ASN A C 1
ATOM 732 O O . ASN A 1 94 ? 7.610 -28.068 -23.773 1.00 60.75 94 ASN A O 1
ATOM 736 N N . LYS A 1 95 ? 9.678 -28.832 -24.248 1.00 67.00 95 LYS A N 1
ATOM 737 C CA . LYS A 1 95 ? 9.320 -29.379 -25.560 1.00 67.00 95 LYS A CA 1
ATOM 738 C C . LYS A 1 95 ? 8.099 -30.296 -25.452 1.00 67.00 95 LYS A C 1
ATOM 740 O O . LYS A 1 95 ? 7.984 -31.077 -24.507 1.00 67.00 95 LYS A O 1
ATOM 745 N N . ASN A 1 96 ? 7.195 -30.191 -26.424 1.00 56.62 96 ASN A N 1
ATOM 746 C CA . ASN A 1 96 ? 5.922 -30.922 -26.490 1.00 56.62 96 ASN A CA 1
ATOM 747 C C . ASN A 1 96 ? 4.878 -30.549 -25.417 1.00 56.62 96 ASN A C 1
ATOM 749 O O . ASN A 1 96 ? 3.933 -31.305 -25.196 1.00 56.62 96 ASN A O 1
ATOM 753 N N . ARG A 1 97 ? 5.008 -29.388 -24.761 1.00 54.22 97 ARG A N 1
ATOM 754 C CA . ARG A 1 97 ? 3.972 -28.822 -23.882 1.00 54.22 97 ARG A CA 1
ATOM 755 C C . ARG A 1 97 ? 3.435 -27.524 -24.480 1.00 54.22 97 ARG A C 1
ATOM 757 O O . ARG A 1 97 ? 4.204 -26.709 -24.978 1.00 54.22 97 ARG A O 1
ATOM 764 N N . ILE A 1 98 ? 2.119 -27.324 -24.408 1.00 48.78 98 ILE A N 1
ATOM 765 C CA . ILE A 1 98 ? 1.488 -26.048 -24.766 1.00 48.78 98 ILE A CA 1
ATOM 766 C C . ILE A 1 98 ? 1.791 -25.059 -23.639 1.00 48.78 98 ILE A C 1
ATOM 768 O O . ILE A 1 98 ? 1.433 -25.307 -22.488 1.00 48.78 98 ILE A O 1
ATOM 772 N N . LEU A 1 99 ? 2.476 -23.969 -23.974 1.00 44.75 99 LEU A N 1
ATOM 773 C CA . LEU A 1 99 ? 2.827 -22.897 -23.047 1.00 44.75 99 LEU A CA 1
ATOM 774 C C . LEU A 1 99 ? 1.942 -21.688 -23.337 1.00 44.75 99 LEU A C 1
ATOM 776 O O . LEU A 1 99 ? 1.812 -21.282 -24.493 1.00 44.75 99 LEU A O 1
ATOM 780 N N . ASN A 1 100 ? 1.323 -21.122 -22.304 1.00 44.22 100 ASN A N 1
ATOM 781 C CA . ASN A 1 100 ? 0.546 -19.896 -22.447 1.00 44.22 100 ASN A CA 1
ATOM 782 C C . ASN A 1 100 ? 1.449 -18.653 -22.354 1.00 44.22 100 ASN A C 1
ATOM 784 O O . ASN A 1 100 ? 2.608 -18.716 -21.937 1.00 44.22 100 ASN A O 1
ATOM 788 N N . LYS A 1 101 ? 0.915 -17.507 -22.784 1.00 38.28 101 LYS A N 1
ATOM 789 C CA . LYS A 1 101 ? 1.656 -16.243 -22.852 1.00 38.28 101 LYS A CA 1
ATOM 790 C C . LYS A 1 101 ? 2.192 -15.822 -21.476 1.00 38.28 101 LYS A C 1
ATOM 792 O O . LYS A 1 101 ? 3.323 -15.358 -21.395 1.00 38.28 101 LYS A O 1
ATOM 797 N N . ASP A 1 102 ? 1.446 -16.079 -20.406 1.00 42.53 102 ASP A N 1
ATOM 798 C CA . ASP A 1 102 ? 1.831 -15.705 -19.041 1.00 42.53 102 ASP A CA 1
ATOM 799 C C . ASP A 1 102 ? 2.978 -16.571 -18.504 1.00 42.53 102 ASP A C 1
ATOM 801 O O . ASP A 1 102 ? 3.906 -16.057 -17.893 1.00 42.53 102 ASP A O 1
ATOM 805 N N . GLN A 1 103 ? 3.008 -17.867 -18.823 1.00 40.91 103 GLN A N 1
ATOM 806 C CA . GLN A 1 103 ? 4.121 -18.770 -18.494 1.00 40.91 103 GLN A CA 1
ATOM 807 C C . GLN A 1 103 ? 5.431 -18.364 -19.180 1.00 40.91 103 GLN A C 1
ATOM 809 O O . GLN A 1 103 ? 6.514 -18.613 -18.651 1.00 40.91 103 GLN A O 1
ATOM 814 N N . ILE A 1 104 ? 5.332 -17.728 -20.349 1.00 42.53 104 ILE A N 1
ATOM 815 C CA . ILE A 1 104 ? 6.472 -17.191 -21.097 1.00 42.53 104 ILE A CA 1
ATOM 816 C C . ILE A 1 104 ? 6.870 -15.803 -20.551 1.00 42.53 104 ILE A C 1
ATOM 818 O O . ILE A 1 104 ? 8.060 -15.506 -20.449 1.00 42.53 104 ILE A O 1
ATOM 822 N N . ILE A 1 105 ? 5.893 -14.972 -20.157 1.00 38.72 105 ILE A N 1
ATOM 823 C CA . ILE A 1 105 ? 6.081 -13.592 -19.667 1.00 38.72 105 ILE A CA 1
ATOM 824 C C . ILE A 1 105 ? 6.502 -13.515 -18.196 1.00 38.72 105 ILE A C 1
ATOM 826 O O . ILE A 1 105 ? 7.197 -12.574 -17.840 1.00 38.72 105 ILE A O 1
ATOM 830 N N . ILE A 1 106 ? 6.180 -14.487 -17.340 1.00 34.25 106 ILE A N 1
ATOM 831 C CA . ILE A 1 106 ? 6.599 -14.488 -15.922 1.00 34.25 106 ILE A CA 1
ATOM 832 C C . ILE A 1 106 ? 8.137 -14.502 -15.766 1.00 34.25 106 ILE A C 1
ATOM 834 O O . ILE A 1 106 ? 8.659 -14.091 -14.735 1.00 34.25 106 ILE A O 1
ATOM 838 N N . ASN A 1 107 ? 8.886 -14.867 -16.814 1.00 34.28 107 ASN A N 1
ATOM 839 C CA . ASN A 1 107 ? 10.348 -14.722 -16.870 1.00 34.28 107 ASN A CA 1
ATOM 840 C C . ASN A 1 107 ? 10.838 -13.381 -17.469 1.00 34.28 107 ASN A C 1
ATOM 842 O O . ASN A 1 107 ? 12.044 -13.145 -17.558 1.00 34.28 107 ASN A O 1
ATOM 846 N N . ALA A 1 108 ? 9.935 -12.481 -17.866 1.00 29.61 108 ALA A N 1
ATOM 847 C CA . ALA A 1 108 ? 10.218 -11.099 -18.241 1.00 29.61 108 ALA A CA 1
ATOM 848 C C . ALA A 1 108 ? 10.014 -10.198 -17.011 1.00 29.61 108 ALA A C 1
ATOM 850 O O . ALA A 1 108 ? 8.917 -9.729 -16.731 1.00 29.61 108 ALA A O 1
ATOM 851 N N . ALA A 1 109 ? 11.096 -10.001 -16.257 1.00 28.70 109 ALA A N 1
ATOM 852 C CA . ALA A 1 109 ? 11.148 -9.298 -14.975 1.00 28.70 109 ALA A CA 1
ATOM 853 C C . ALA A 1 109 ? 10.291 -8.012 -14.895 1.00 28.70 109 ALA A C 1
ATOM 855 O O . ALA A 1 109 ? 10.654 -6.964 -15.442 1.00 28.70 109 ALA A O 1
ATOM 856 N N . ILE A 1 110 ? 9.196 -8.094 -14.133 1.00 29.77 110 ILE A N 1
ATOM 857 C CA . ILE A 1 110 ? 8.556 -6.965 -13.452 1.00 29.77 110 ILE A CA 1
ATOM 858 C C . ILE A 1 110 ? 9.004 -7.058 -11.995 1.00 29.77 110 ILE A C 1
ATOM 860 O O . ILE A 1 110 ? 8.725 -8.055 -11.330 1.00 29.77 110 ILE A O 1
ATOM 864 N N . VAL A 1 111 ? 9.722 -6.045 -11.506 1.00 31.00 111 VAL A N 1
ATOM 865 C CA . VAL A 1 111 ? 10.113 -5.975 -10.093 1.00 31.00 111 VAL A CA 1
ATOM 866 C C . VAL A 1 111 ? 9.159 -5.028 -9.375 1.00 31.00 111 VAL A C 1
ATOM 868 O O . VAL A 1 111 ? 9.119 -3.830 -9.661 1.00 31.00 111 VAL A O 1
ATOM 871 N N . TYR A 1 112 ? 8.372 -5.588 -8.459 1.00 29.44 112 TYR A N 1
ATOM 872 C CA . TYR A 1 112 ? 7.391 -4.881 -7.642 1.00 29.44 112 TYR A CA 1
ATOM 873 C C . TYR A 1 112 ? 7.897 -4.799 -6.199 1.00 29.44 112 TYR A C 1
ATOM 875 O O . TYR A 1 112 ? 8.149 -5.831 -5.579 1.00 29.44 112 TYR A O 1
ATOM 883 N N . VAL A 1 113 ? 8.068 -3.583 -5.669 1.00 31.92 113 VAL A N 1
ATOM 884 C CA . VAL A 1 113 ? 8.476 -3.362 -4.275 1.00 31.92 113 VAL A CA 1
ATOM 885 C C . VAL A 1 113 ? 7.346 -2.665 -3.529 1.00 31.92 113 VAL A C 1
ATOM 887 O O . VAL A 1 113 ? 7.076 -1.480 -3.732 1.00 31.92 113 VAL A O 1
ATOM 890 N N . ASN A 1 114 ? 6.704 -3.419 -2.640 1.00 31.72 114 ASN A N 1
ATOM 891 C CA . ASN A 1 114 ? 5.636 -2.933 -1.779 1.00 31.72 114 ASN A CA 1
ATOM 892 C C . ASN A 1 114 ? 6.160 -2.129 -0.583 1.00 31.72 114 ASN A C 1
ATOM 894 O O . ASN A 1 114 ? 7.242 -2.387 -0.049 1.00 31.72 114 ASN A O 1
ATOM 898 N N . GLY A 1 115 ? 5.358 -1.171 -0.120 1.00 33.47 115 GLY A N 1
ATOM 899 C CA . GLY A 1 115 ? 5.635 -0.414 1.100 1.00 33.47 115 GLY A CA 1
ATOM 900 C C . GLY A 1 115 ? 4.410 -0.035 1.940 1.00 33.47 115 GLY A C 1
ATOM 901 O O . GLY A 1 115 ? 4.551 0.715 2.902 1.00 33.47 115 GLY A O 1
ATOM 902 N N . LEU A 1 116 ? 3.218 -0.554 1.649 1.00 30.34 116 LEU A N 1
ATOM 903 C CA . LEU A 1 116 ? 2.059 -0.463 2.541 1.00 30.34 116 LEU A CA 1
ATOM 904 C C . LEU A 1 116 ? 1.359 -1.814 2.498 1.00 30.34 116 LEU A C 1
ATOM 906 O O . LEU A 1 116 ? 0.890 -2.206 1.441 1.00 30.34 116 LEU A O 1
ATOM 910 N N . GLY A 1 117 ? 1.389 -2.542 3.619 1.00 31.44 117 GLY A N 1
ATOM 911 C CA . GLY A 1 117 ? 0.707 -3.823 3.802 1.00 31.44 117 GLY A CA 1
ATOM 912 C C . GLY A 1 117 ? 0.714 -4.751 2.579 1.00 31.44 117 GLY A C 1
ATOM 913 O O . GLY A 1 117 ? -0.291 -4.852 1.891 1.00 31.44 117 GLY A O 1
ATOM 914 N N . GLY A 1 118 ? 1.793 -5.503 2.338 1.00 31.03 118 GLY A N 1
ATOM 915 C CA . GLY A 1 118 ? 1.786 -6.436 1.204 1.00 31.03 118 GLY A CA 1
ATOM 916 C C . GLY A 1 118 ? 3.096 -7.155 0.941 1.00 31.03 118 GLY A C 1
ATOM 917 O O . GLY A 1 118 ? 3.976 -6.550 0.351 1.00 31.03 118 GLY A O 1
ATOM 918 N N . GLY A 1 119 ? 3.184 -8.445 1.276 1.00 24.20 119 GLY A N 1
ATOM 919 C CA . GLY A 1 119 ? 4.156 -9.377 0.689 1.00 24.20 119 GLY A CA 1
ATOM 920 C C . GLY A 1 119 ? 5.600 -9.239 1.170 1.00 24.20 119 GLY A C 1
ATOM 921 O O . GLY A 1 119 ? 6.104 -8.158 1.444 1.00 24.20 119 GLY A O 1
ATOM 922 N N . SER A 1 120 ? 6.272 -10.373 1.302 1.00 25.70 120 SER A N 1
ATOM 923 C CA . SER A 1 120 ? 7.700 -10.458 1.580 1.00 25.70 120 SER A CA 1
ATOM 924 C C . SER A 1 120 ? 8.507 -9.502 0.698 1.00 25.70 120 SER A C 1
ATOM 926 O O . SER A 1 120 ? 8.400 -9.524 -0.527 1.00 25.70 120 SER A O 1
ATOM 928 N N . VAL A 1 121 ? 9.360 -8.704 1.332 1.00 23.78 121 VAL A N 1
ATOM 929 C CA . VAL A 1 121 ? 10.467 -8.019 0.675 1.00 23.78 121 VAL A CA 1
ATOM 930 C C . VAL A 1 121 ? 11.445 -9.097 0.205 1.00 23.78 121 VAL A C 1
ATOM 932 O O . VAL A 1 121 ? 12.160 -9.685 1.012 1.00 23.78 121 VAL A O 1
ATOM 935 N N . TYR A 1 122 ? 11.478 -9.369 -1.097 1.00 26.30 122 TYR A N 1
ATOM 936 C CA . TYR A 1 122 ? 12.703 -9.848 -1.726 1.00 26.30 122 TYR A CA 1
ATOM 937 C C . TYR A 1 122 ? 13.473 -8.612 -2.179 1.00 26.30 122 TYR A C 1
ATOM 939 O O . TYR A 1 122 ? 13.288 -8.117 -3.287 1.00 26.30 122 TYR A O 1
ATOM 947 N N . ILE A 1 123 ? 14.337 -8.103 -1.300 1.00 25.16 123 ILE A N 1
ATOM 948 C CA . ILE A 1 123 ? 15.563 -7.473 -1.779 1.00 25.16 123 ILE A CA 1
ATOM 949 C C . ILE A 1 123 ? 16.443 -8.652 -2.152 1.00 25.16 123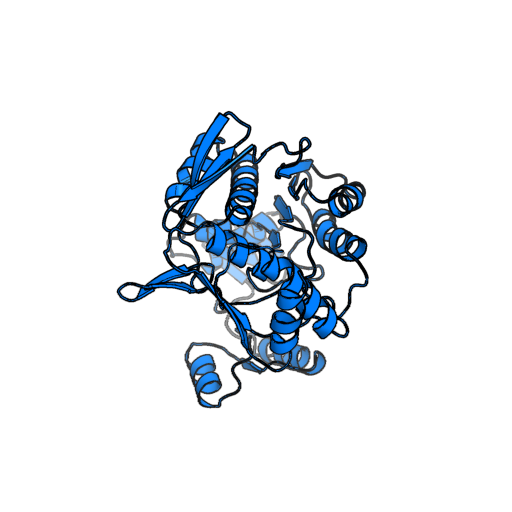 ILE A C 1
ATOM 951 O O . ILE A 1 123 ? 17.036 -9.309 -1.298 1.00 25.16 123 ILE A O 1
ATOM 955 N N . ASP A 1 124 ? 16.448 -8.978 -3.436 1.00 28.42 124 ASP A N 1
ATOM 956 C CA . ASP A 1 124 ? 17.613 -9.640 -3.971 1.00 28.42 124 ASP A CA 1
ATOM 957 C C . ASP A 1 124 ? 18.720 -8.588 -4.046 1.00 28.42 124 ASP A C 1
ATOM 959 O O . ASP A 1 124 ? 18.663 -7.654 -4.851 1.00 28.42 124 ASP A O 1
ATOM 963 N N . GLU A 1 125 ? 19.709 -8.715 -3.164 1.00 30.16 125 GLU A N 1
ATOM 964 C CA . GLU A 1 125 ? 20.998 -8.067 -3.355 1.00 30.16 125 GLU A CA 1
ATOM 965 C C . GLU A 1 125 ? 21.656 -8.676 -4.607 1.00 30.16 125 GLU A C 1
ATOM 967 O O . GLU A 1 125 ? 22.455 -9.607 -4.549 1.00 30.16 125 GLU A O 1
ATOM 972 N N . GLY A 1 126 ? 21.317 -8.116 -5.769 1.00 32.66 126 GLY A N 1
ATOM 973 C CA . GLY A 1 126 ? 22.251 -7.985 -6.883 1.00 32.66 126 GLY A CA 1
ATOM 974 C C . GLY A 1 126 ? 22.275 -9.055 -7.977 1.00 32.66 126 GLY A C 1
ATOM 975 O O . GLY A 1 126 ? 23.153 -8.943 -8.834 1.00 32.66 126 GLY A O 1
ATOM 976 N N . LEU A 1 127 ? 21.368 -10.040 -8.044 1.00 31.66 127 LEU A N 1
ATOM 977 C CA . LEU A 1 127 ? 21.458 -11.114 -9.056 1.00 31.66 127 LEU A CA 1
ATOM 978 C C . LEU A 1 127 ? 20.248 -11.293 -10.000 1.00 31.66 127 LEU A C 1
ATOM 980 O O . LEU A 1 127 ? 20.443 -11.805 -11.102 1.00 31.66 127 LEU A O 1
ATOM 984 N N . TYR A 1 128 ? 19.051 -10.806 -9.667 1.00 33.91 128 TYR A N 1
ATOM 985 C CA . TYR A 1 128 ? 17.802 -10.968 -10.433 1.00 33.91 128 TYR A CA 1
ATOM 986 C C . TYR A 1 128 ? 17.175 -9.647 -10.904 1.00 33.91 128 TYR A C 1
ATOM 988 O O . TYR A 1 128 ? 16.249 -9.661 -11.714 1.00 33.91 128 TYR A O 1
ATOM 996 N N . THR A 1 129 ? 17.672 -8.494 -10.449 1.00 41.53 129 THR A N 1
ATOM 997 C CA . THR A 1 129 ? 17.132 -7.176 -10.835 1.00 41.53 129 THR A CA 1
ATOM 998 C C . THR A 1 129 ? 17.767 -6.605 -12.105 1.00 41.53 129 THR A C 1
ATOM 1000 O O . THR A 1 129 ? 17.200 -5.688 -12.701 1.00 41.53 129 THR A O 1
ATOM 1003 N N . GLN A 1 130 ? 18.921 -7.128 -12.546 1.00 43.66 130 GLN A N 1
ATOM 1004 C CA . GLN A 1 130 ? 19.642 -6.582 -13.698 1.00 43.66 130 GLN A CA 1
ATOM 1005 C C . GLN A 1 130 ? 18.837 -6.724 -14.993 1.00 43.66 130 GLN A C 1
ATOM 1007 O O . GLN A 1 130 ? 18.606 -7.821 -15.503 1.00 43.66 130 GLN A O 1
ATOM 1012 N N . GLY A 1 131 ? 18.468 -5.586 -15.576 1.00 46.81 131 GLY A N 1
ATOM 1013 C CA . GLY A 1 131 ? 17.791 -5.538 -16.867 1.00 46.81 131 GLY A CA 1
ATOM 1014 C C . GLY A 1 131 ? 16.263 -5.602 -16.791 1.00 46.81 131 GLY A C 1
ATOM 1015 O O . GLY A 1 131 ? 15.629 -5.935 -17.804 1.00 46.81 131 GLY A O 1
ATOM 1016 N N . ALA A 1 132 ? 15.675 -5.271 -15.634 1.00 57.56 132 ALA A N 1
ATOM 1017 C CA . ALA A 1 132 ? 14.240 -5.034 -15.506 1.00 57.56 132 ALA A CA 1
ATOM 1018 C C . ALA A 1 132 ? 13.798 -3.869 -16.407 1.00 57.56 132 ALA A C 1
ATOM 1020 O O . ALA A 1 132 ? 14.489 -2.857 -16.542 1.00 57.56 132 ALA A O 1
ATOM 1021 N N . ASN A 1 133 ? 12.640 -4.008 -17.052 1.00 64.88 133 ASN A N 1
ATOM 1022 C CA . ASN A 1 133 ? 12.110 -2.972 -17.941 1.00 64.88 133 ASN A CA 1
ATOM 1023 C C . ASN A 1 133 ? 11.304 -1.908 -17.184 1.00 64.88 133 ASN A C 1
ATOM 1025 O O . ASN A 1 133 ? 11.230 -0.763 -17.642 1.00 64.88 133 ASN A O 1
ATOM 1029 N N . VAL A 1 134 ? 10.727 -2.283 -16.038 1.00 72.19 134 VAL A N 1
ATOM 1030 C CA . VAL A 1 134 ? 9.974 -1.396 -15.150 1.00 72.19 134 VAL A CA 1
ATOM 1031 C C . VAL A 1 134 ? 10.298 -1.719 -13.693 1.00 72.19 134 VAL A C 1
ATOM 1033 O O . VAL A 1 134 ? 10.359 -2.889 -13.318 1.00 72.19 134 VAL A O 1
ATOM 1036 N N . ALA A 1 135 ? 10.485 -0.675 -12.892 1.00 77.25 135 ALA A N 1
ATOM 1037 C CA . ALA A 1 135 ? 10.610 -0.727 -11.440 1.00 77.25 135 ALA A CA 1
ATOM 1038 C C . ALA A 1 135 ? 9.470 0.082 -10.819 1.00 77.25 135 ALA A C 1
ATOM 1040 O O . ALA A 1 135 ? 9.135 1.145 -11.339 1.00 77.25 135 ALA A O 1
ATOM 1041 N N . VAL A 1 136 ? 8.883 -0.390 -9.719 1.00 77.19 136 VAL A N 1
ATOM 1042 C CA . VAL A 1 136 ? 7.800 0.322 -9.024 1.00 77.19 136 VAL A CA 1
ATOM 1043 C C . VAL A 1 136 ? 8.170 0.530 -7.562 1.00 77.19 136 VAL A C 1
ATOM 1045 O O . VAL A 1 136 ? 8.481 -0.436 -6.867 1.00 77.19 136 VAL A O 1
ATOM 1048 N N . VAL A 1 137 ? 8.102 1.779 -7.098 1.00 80.62 137 VAL A N 1
ATOM 1049 C CA . VAL A 1 137 ? 8.257 2.149 -5.685 1.00 80.62 137 VAL A CA 1
ATOM 1050 C C . VAL A 1 137 ? 6.932 2.725 -5.195 1.00 80.62 137 VAL A C 1
ATOM 1052 O O . VAL A 1 137 ? 6.589 3.858 -5.537 1.00 80.62 137 VAL A O 1
ATOM 1055 N N . THR A 1 138 ? 6.174 1.933 -4.424 1.00 72.44 138 THR A N 1
ATOM 1056 C CA . THR A 1 138 ? 4.784 2.282 -4.073 1.00 72.44 138 THR A CA 1
ATOM 1057 C C . THR A 1 138 ? 4.650 3.222 -2.879 1.00 72.44 138 THR A C 1
ATOM 1059 O O . THR A 1 138 ? 3.669 3.952 -2.783 1.00 72.44 138 THR A O 1
ATOM 1062 N N . SER A 1 139 ? 5.627 3.225 -1.973 1.00 72.25 139 SER A N 1
ATOM 1063 C CA . SER A 1 139 ? 5.666 4.149 -0.843 1.00 72.25 139 SER A CA 1
ATOM 1064 C C . SER A 1 139 ? 7.050 4.208 -0.192 1.00 72.25 139 SER A C 1
ATOM 1066 O O . SER A 1 139 ? 7.900 3.332 -0.389 1.00 72.25 139 SER A O 1
ATOM 1068 N N . VAL A 1 140 ? 7.240 5.227 0.645 1.00 69.06 140 VAL A N 1
ATOM 1069 C CA . VAL A 1 140 ? 8.334 5.328 1.616 1.00 69.06 140 VAL A CA 1
ATOM 1070 C C . VAL A 1 140 ? 7.696 5.409 2.997 1.00 69.06 140 VAL A C 1
ATOM 1072 O O . VAL A 1 140 ? 6.979 6.356 3.299 1.00 69.06 140 VAL A O 1
ATOM 1075 N N . GLY A 1 141 ? 7.903 4.385 3.819 1.00 63.97 141 GLY A N 1
ATOM 1076 C CA . GLY A 1 141 ? 7.289 4.286 5.137 1.00 63.97 141 GLY A CA 1
ATOM 1077 C C . GLY A 1 141 ? 8.116 3.422 6.076 1.00 63.97 141 GLY A C 1
ATOM 1078 O O . GLY A 1 141 ? 8.978 2.659 5.639 1.00 63.97 141 GLY A O 1
ATOM 1079 N N . GLN A 1 142 ? 7.845 3.550 7.372 1.00 58.28 142 GLN A N 1
ATOM 1080 C CA . GLN A 1 142 ? 8.523 2.811 8.435 1.00 58.28 142 GLN A CA 1
ATOM 1081 C C . GLN A 1 142 ? 8.063 1.344 8.456 1.00 58.28 142 GLN A C 1
ATOM 1083 O O . GLN A 1 142 ? 7.243 0.936 9.274 1.00 58.28 142 GLN A O 1
ATOM 1088 N N . ALA A 1 143 ? 8.570 0.546 7.523 1.00 49.28 143 ALA A N 1
ATOM 1089 C CA . ALA A 1 143 ? 8.485 -0.905 7.563 1.00 49.28 143 ALA A CA 1
ATOM 1090 C C . ALA A 1 143 ? 9.911 -1.435 7.759 1.00 49.28 143 ALA A C 1
ATOM 1092 O O . ALA A 1 143 ? 10.777 -1.144 6.941 1.00 49.28 143 ALA A O 1
ATOM 1093 N N . HIS A 1 144 ? 10.148 -2.191 8.836 1.00 45.53 144 HIS A N 1
ATOM 1094 C CA . HIS A 1 144 ? 11.436 -2.830 9.159 1.00 45.53 144 HIS A CA 1
ATOM 1095 C C . HIS A 1 144 ? 12.561 -1.880 9.643 1.00 45.53 144 HIS A C 1
ATOM 1097 O O . HIS A 1 144 ? 13.686 -1.913 9.148 1.00 45.53 144 HIS A O 1
ATOM 1103 N N . LEU A 1 145 ? 12.295 -1.068 10.675 1.00 48.59 145 LEU A N 1
ATOM 1104 C CA . LEU A 1 145 ? 13.270 -0.128 11.268 1.00 48.59 145 LEU A CA 1
ATOM 1105 C C . LEU A 1 145 ? 14.369 -0.774 12.128 1.00 48.59 145 LEU A C 1
ATOM 1107 O O . LEU A 1 145 ? 15.183 -0.062 12.706 1.00 48.59 145 LEU A O 1
ATOM 1111 N N . ALA A 1 146 ? 14.481 -2.103 12.189 1.00 44.25 146 ALA A N 1
ATOM 1112 C CA . ALA A 1 146 ? 15.563 -2.736 12.948 1.00 44.25 146 ALA A CA 1
ATOM 1113 C C . ALA A 1 146 ? 16.982 -2.346 12.454 1.00 44.25 146 ALA A C 1
ATOM 1115 O O . ALA A 1 146 ? 17.959 -2.677 13.125 1.00 44.25 146 ALA A O 1
ATOM 1116 N N . LYS A 1 147 ? 17.120 -1.665 11.298 1.00 43.06 147 LYS A N 1
ATOM 1117 C CA . LYS A 1 147 ? 18.411 -1.226 10.732 1.00 43.06 147 LYS A CA 1
ATOM 1118 C C . LYS A 1 147 ? 18.470 0.193 10.136 1.00 43.06 147 LYS A C 1
ATOM 1120 O O . LYS A 1 147 ? 19.574 0.631 9.825 1.00 43.06 147 LYS A O 1
ATOM 1125 N N . LEU A 1 148 ? 17.354 0.907 9.949 1.00 49.69 148 LEU A N 1
ATOM 1126 C CA . LEU A 1 148 ? 17.333 2.185 9.211 1.00 49.69 148 LEU A CA 1
ATOM 1127 C C . LEU A 1 148 ? 16.910 3.342 10.118 1.00 49.69 148 LEU A C 1
ATOM 1129 O O . LEU A 1 148 ? 15.954 3.225 10.873 1.00 49.69 148 LEU A O 1
ATOM 1133 N N . ILE A 1 149 ? 17.667 4.438 10.055 1.00 56.38 149 ILE A N 1
ATOM 1134 C CA . ILE A 1 149 ? 17.702 5.491 11.082 1.00 56.38 149 ILE A CA 1
ATOM 1135 C C . ILE A 1 149 ? 16.675 6.612 10.802 1.00 56.38 149 ILE A C 1
ATOM 1137 O O . ILE A 1 149 ? 16.221 7.266 11.739 1.00 56.38 149 ILE A O 1
ATOM 1141 N N . ASP A 1 150 ? 16.254 6.808 9.544 1.00 74.12 150 ASP A N 1
ATOM 1142 C CA . ASP A 1 150 ? 15.272 7.822 9.126 1.00 74.12 150 ASP A CA 1
ATOM 1143 C C . ASP A 1 150 ? 14.631 7.501 7.749 1.00 74.12 150 ASP A C 1
ATOM 1145 O O . ASP A 1 150 ? 15.008 6.541 7.070 1.00 74.12 150 ASP A O 1
ATOM 1149 N N . LEU A 1 151 ? 13.640 8.304 7.331 1.00 76.94 151 LEU A N 1
ATOM 1150 C CA . LEU A 1 151 ? 12.940 8.143 6.044 1.00 76.94 151 LEU A CA 1
ATOM 1151 C C . LEU A 1 151 ? 13.832 8.403 4.818 1.00 76.94 151 LEU A C 1
ATOM 1153 O O . LEU A 1 151 ? 13.544 7.860 3.751 1.00 76.94 151 LEU A O 1
ATOM 1157 N N . GLU A 1 152 ? 14.911 9.181 4.951 1.00 84.25 152 GLU A N 1
ATOM 1158 C CA . GLU A 1 152 ? 15.849 9.445 3.850 1.00 84.25 152 GLU A CA 1
ATOM 1159 C C . GLU A 1 152 ? 16.598 8.173 3.465 1.00 84.25 152 GLU A C 1
ATOM 1161 O O . GLU A 1 152 ? 16.704 7.842 2.284 1.00 84.25 152 GLU A O 1
ATOM 1166 N N . HIS A 1 153 ? 17.058 7.410 4.458 1.00 80.50 153 HIS A N 1
ATOM 1167 C CA . HIS A 1 153 ? 17.722 6.135 4.209 1.00 80.50 153 HIS A CA 1
ATOM 1168 C C . HIS A 1 153 ? 16.761 5.113 3.592 1.00 80.50 153 HIS A C 1
ATOM 1170 O O . HIS A 1 153 ? 17.133 4.431 2.637 1.00 80.50 153 HIS A O 1
ATOM 1176 N N . VAL A 1 154 ? 15.510 5.046 4.068 1.00 76.25 154 VAL A N 1
ATOM 1177 C CA . VAL A 1 154 ? 14.482 4.167 3.477 1.00 76.25 154 VAL A CA 1
ATOM 1178 C C . VAL A 1 154 ? 14.209 4.550 2.018 1.00 76.25 154 VAL A C 1
ATOM 1180 O O . VAL A 1 154 ? 14.100 3.677 1.155 1.00 76.25 154 VAL A O 1
ATOM 1183 N N . ALA A 1 155 ? 14.108 5.847 1.719 1.00 82.12 155 ALA A N 1
ATOM 1184 C CA . ALA A 1 155 ? 13.914 6.335 0.359 1.00 82.12 155 ALA A CA 1
ATOM 1185 C C . ALA A 1 155 ? 15.108 6.001 -0.548 1.00 82.12 155 ALA A C 1
ATOM 1187 O O . ALA A 1 155 ? 14.905 5.530 -1.667 1.00 82.12 155 ALA A O 1
ATOM 1188 N N . ALA A 1 156 ? 16.338 6.203 -0.065 1.00 82.94 156 ALA A N 1
ATOM 1189 C CA . ALA A 1 156 ? 17.563 5.886 -0.794 1.00 82.94 156 ALA A CA 1
ATOM 1190 C C . ALA A 1 156 ? 17.688 4.384 -1.093 1.00 82.94 156 ALA A C 1
ATOM 1192 O O . ALA A 1 156 ? 17.980 4.010 -2.229 1.00 82.94 156 ALA A O 1
ATOM 1193 N N . GLU A 1 157 ? 17.399 3.522 -0.116 1.00 77.75 157 GLU A N 1
ATOM 1194 C CA . GLU A 1 157 ? 17.407 2.067 -0.298 1.00 77.75 157 GLU A CA 1
ATOM 1195 C C . GLU A 1 157 ? 16.373 1.625 -1.341 1.00 77.75 157 GLU A C 1
ATOM 1197 O O . GLU A 1 157 ? 16.687 0.855 -2.247 1.00 77.75 157 GLU A O 1
ATOM 1202 N N . LYS A 1 158 ? 15.152 2.171 -1.289 1.00 76.19 158 LYS A N 1
ATOM 1203 C CA . LYS A 1 158 ? 14.124 1.889 -2.304 1.00 76.19 158 LYS A CA 1
ATOM 1204 C C . LYS A 1 158 ? 14.515 2.415 -3.686 1.00 76.19 158 LYS A C 1
ATOM 1206 O O . LYS A 1 158 ? 14.273 1.741 -4.687 1.00 76.19 158 LYS A O 1
ATOM 1211 N N . ALA A 1 159 ? 15.139 3.591 -3.755 1.00 84.38 159 ALA A N 1
ATOM 1212 C CA . ALA A 1 159 ? 15.621 4.168 -5.006 1.00 84.38 159 ALA A CA 1
ATOM 1213 C C . ALA A 1 159 ? 16.776 3.359 -5.621 1.00 84.38 159 ALA A C 1
ATOM 1215 O O . ALA A 1 159 ? 16.918 3.360 -6.842 1.00 84.38 159 ALA A O 1
ATOM 1216 N N . ALA A 1 160 ? 17.539 2.597 -4.825 1.00 81.19 160 ALA A N 1
ATOM 1217 C CA . ALA A 1 160 ? 18.618 1.739 -5.321 1.00 81.19 160 ALA A CA 1
ATOM 1218 C C . ALA A 1 160 ? 18.162 0.725 -6.381 1.00 81.19 160 ALA A C 1
ATOM 1220 O O . ALA A 1 160 ? 18.938 0.375 -7.276 1.00 81.19 160 ALA A O 1
ATOM 1221 N N . LEU A 1 161 ? 16.884 0.331 -6.358 1.00 75.31 161 LEU A N 1
ATOM 1222 C CA . LEU A 1 161 ? 16.269 -0.512 -7.383 1.00 75.31 161 LEU A CA 1
ATOM 1223 C C . LEU A 1 161 ? 16.416 0.073 -8.801 1.00 75.31 161 LEU A C 1
ATOM 1225 O O . LEU A 1 161 ? 16.597 -0.674 -9.764 1.00 75.31 161 LEU A O 1
ATOM 1229 N N . LEU A 1 162 ? 16.380 1.403 -8.942 1.00 82.25 162 LEU A N 1
ATOM 1230 C CA . LEU A 1 162 ? 16.472 2.083 -10.237 1.00 82.25 162 LEU A CA 1
ATOM 1231 C C . LEU A 1 162 ? 17.821 1.832 -10.917 1.00 82.25 162 LEU A C 1
ATOM 1233 O O . LEU A 1 162 ? 17.876 1.753 -12.142 1.00 82.25 162 LEU A O 1
ATOM 1237 N N . GLY A 1 163 ? 18.890 1.628 -10.139 1.00 78.50 163 GLY A N 1
ATOM 1238 C CA . GLY A 1 163 ? 20.221 1.303 -10.659 1.00 78.50 163 GLY A CA 1
ATOM 1239 C C . GLY A 1 163 ? 20.301 -0.053 -11.366 1.00 78.50 163 GLY A C 1
ATOM 1240 O O . GLY A 1 163 ? 21.270 -0.318 -12.070 1.00 78.50 163 GLY A O 1
ATOM 1241 N N . SER A 1 164 ? 19.285 -0.905 -11.209 1.00 74.06 164 SER A N 1
ATOM 1242 C CA . SER A 1 164 ? 19.220 -2.221 -11.853 1.00 74.06 164 SER A CA 1
ATOM 1243 C C . SER A 1 164 ? 18.423 -2.226 -13.167 1.00 74.06 164 SER A C 1
ATOM 1245 O O . SER A 1 164 ? 18.370 -3.250 -13.853 1.00 74.06 164 SER A O 1
ATOM 1247 N N . LEU A 1 165 ? 17.792 -1.105 -13.537 1.00 69.06 165 LEU A N 1
ATOM 1248 C CA . LEU A 1 165 ? 16.950 -1.023 -14.730 1.00 69.06 165 LEU A CA 1
ATOM 1249 C C . LEU A 1 165 ? 17.748 -1.232 -16.027 1.00 69.06 165 LEU A C 1
ATOM 1251 O O . LEU A 1 165 ? 18.885 -0.788 -16.178 1.00 69.06 165 LEU A O 1
ATOM 1255 N N . ALA A 1 166 ? 17.120 -1.893 -17.003 1.00 72.19 166 ALA A N 1
ATOM 1256 C CA . ALA A 1 166 ? 17.649 -2.003 -18.359 1.00 72.19 166 ALA A CA 1
ATOM 1257 C C . ALA A 1 166 ? 17.812 -0.618 -19.012 1.00 72.19 166 ALA A C 1
ATOM 1259 O O . ALA A 1 166 ? 17.072 0.313 -18.677 1.00 72.19 166 ALA A O 1
ATOM 1260 N N . PRO A 1 167 ? 18.667 -0.488 -20.045 1.00 75.25 167 PRO A N 1
ATOM 1261 C CA . PRO A 1 167 ? 18.640 0.675 -20.925 1.00 75.25 167 PRO A CA 1
ATOM 1262 C C . PRO A 1 167 ? 17.214 0.939 -21.438 1.00 75.25 167 PRO A C 1
ATOM 1264 O O . PRO A 1 167 ? 16.549 0.025 -21.930 1.00 75.25 167 PRO A O 1
ATOM 1267 N N . ARG A 1 168 ? 16.739 2.189 -21.329 1.00 74.62 168 ARG A N 1
ATOM 1268 C CA . ARG A 1 168 ? 15.346 2.611 -21.617 1.00 74.62 168 ARG A CA 1
ATOM 1269 C C . ARG A 1 168 ? 14.273 2.032 -20.675 1.00 74.62 168 ARG A C 1
ATOM 1271 O O . ARG A 1 168 ? 13.079 2.102 -20.991 1.00 74.62 168 ARG A O 1
ATOM 1278 N N . GLY A 1 169 ? 14.669 1.468 -19.538 1.00 75.31 169 GLY A N 1
ATOM 1279 C CA . GLY A 1 169 ? 13.763 1.123 -18.447 1.00 75.31 169 GLY A CA 1
ATOM 1280 C C . GLY A 1 169 ? 13.073 2.362 -17.870 1.00 75.31 169 GLY A C 1
ATOM 1281 O O . GLY A 1 169 ? 13.499 3.496 -18.108 1.00 75.31 169 GLY A O 1
ATOM 1282 N N . ALA A 1 170 ? 11.974 2.149 -17.153 1.00 81.44 170 ALA A N 1
ATOM 1283 C CA . ALA A 1 170 ? 11.256 3.219 -16.470 1.00 81.44 170 ALA A CA 1
ATOM 1284 C C . ALA A 1 170 ? 11.008 2.875 -15.000 1.00 81.44 170 ALA A C 1
ATOM 1286 O O . ALA A 1 170 ? 10.835 1.708 -14.653 1.00 81.44 170 ALA A O 1
ATOM 1287 N N . ALA A 1 171 ? 10.956 3.892 -14.152 1.00 85.38 171 ALA A N 1
ATOM 1288 C CA . ALA A 1 171 ? 10.580 3.763 -12.757 1.00 85.38 171 ALA A CA 1
ATOM 1289 C C . ALA A 1 171 ? 9.240 4.458 -12.512 1.00 85.38 171 ALA A C 1
ATOM 1291 O O . ALA A 1 171 ? 9.094 5.646 -12.794 1.00 85.38 171 ALA A O 1
ATOM 1292 N N . VAL A 1 172 ? 8.277 3.712 -11.984 1.00 85.88 172 VAL A N 1
ATOM 1293 C CA . VAL A 1 172 ? 7.002 4.223 -11.487 1.00 85.88 172 VAL A CA 1
ATOM 1294 C C . VAL A 1 172 ? 7.195 4.570 -10.015 1.00 85.88 172 VAL A C 1
ATOM 1296 O O . VAL A 1 172 ? 7.473 3.687 -9.202 1.00 85.88 172 VAL A O 1
ATOM 1299 N N . ILE A 1 173 ? 7.110 5.853 -9.678 1.00 91.62 173 ILE A N 1
ATOM 1300 C CA . ILE A 1 173 ? 7.491 6.365 -8.357 1.00 91.62 173 ILE A CA 1
ATOM 1301 C C . ILE A 1 173 ? 6.352 7.144 -7.707 1.00 91.62 173 ILE A C 1
ATOM 1303 O O . ILE A 1 173 ? 5.637 7.896 -8.376 1.00 91.62 173 ILE A O 1
ATOM 1307 N N . TRP A 1 174 ? 6.210 6.974 -6.395 1.00 88.81 174 TRP A N 1
ATOM 1308 C CA . TRP A 1 174 ? 5.243 7.719 -5.601 1.00 88.81 174 TRP A CA 1
ATOM 1309 C C . TRP A 1 174 ? 5.675 9.185 -5.454 1.00 88.81 174 TRP A C 1
ATOM 1311 O O . TRP A 1 174 ? 6.740 9.480 -4.913 1.00 88.81 174 TRP A O 1
ATOM 1321 N N . ALA A 1 175 ? 4.858 10.100 -5.968 1.00 94.94 175 ALA A N 1
ATOM 1322 C CA . ALA A 1 175 ? 5.139 11.531 -6.018 1.00 94.94 175 ALA A CA 1
ATOM 1323 C C . ALA A 1 175 ? 5.048 12.212 -4.645 1.00 94.94 175 ALA A C 1
ATOM 1325 O O . ALA A 1 175 ? 5.695 13.233 -4.431 1.00 94.94 175 ALA A 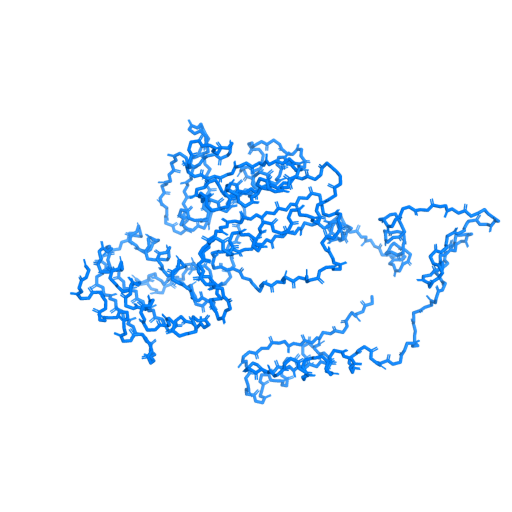O 1
ATOM 1326 N N . ASP A 1 176 ? 4.294 11.636 -3.706 1.00 92.31 176 ASP A N 1
ATOM 1327 C CA . ASP A 1 176 ? 3.940 12.316 -2.454 1.00 92.31 176 ASP A CA 1
ATOM 1328 C C . ASP A 1 176 ? 5.042 12.213 -1.374 1.00 92.31 176 ASP A C 1
ATOM 1330 O O . ASP A 1 176 ? 4.824 12.603 -0.229 1.00 92.31 176 ASP A O 1
ATOM 1334 N N . SER A 1 177 ? 6.234 11.702 -1.717 1.00 89.62 177 SER A N 1
ATOM 1335 C CA . SER A 1 177 ? 7.407 11.676 -0.830 1.00 89.62 177 SER A CA 1
ATOM 1336 C C . SER A 1 177 ? 8.527 12.570 -1.359 1.00 89.62 177 SER A C 1
ATOM 1338 O O . SER A 1 177 ? 9.129 12.313 -2.407 1.00 89.62 177 SER A O 1
ATOM 1340 N N . ALA A 1 178 ? 8.862 13.599 -0.577 1.00 91.81 178 ALA A N 1
ATOM 1341 C CA . ALA A 1 178 ? 9.973 14.500 -0.868 1.00 91.81 178 ALA A CA 1
ATOM 1342 C C . ALA A 1 178 ? 11.333 13.783 -0.789 1.00 91.81 178 ALA A C 1
ATOM 1344 O O . ALA A 1 178 ? 12.231 14.065 -1.585 1.00 91.81 178 ALA A O 1
ATOM 1345 N N . GLU A 1 179 ? 11.473 12.835 0.139 1.00 91.19 179 GLU A N 1
ATOM 1346 C CA . GLU A 1 179 ? 12.651 11.985 0.325 1.00 91.19 179 GLU A CA 1
ATOM 1347 C C . GLU A 1 179 ? 12.878 11.121 -0.917 1.00 91.19 179 GLU A C 1
ATOM 1349 O O . GLU A 1 179 ? 13.966 11.134 -1.496 1.00 91.19 179 GLU A O 1
ATOM 1354 N N . LEU A 1 180 ? 11.829 10.449 -1.413 1.00 89.31 180 LEU A N 1
ATOM 1355 C CA . LEU A 1 180 ? 11.918 9.674 -2.651 1.00 89.31 180 LEU A CA 1
ATOM 1356 C C . LEU A 1 180 ? 12.254 10.572 -3.841 1.00 89.31 180 LEU A C 1
ATOM 1358 O O . LEU A 1 180 ? 13.137 10.240 -4.631 1.00 89.31 180 LEU A O 1
ATOM 1362 N N . ALA A 1 181 ? 11.614 11.739 -3.943 1.00 93.00 181 ALA A N 1
ATOM 1363 C CA . ALA A 1 181 ? 11.879 12.706 -5.004 1.00 93.00 181 ALA A CA 1
ATOM 1364 C C . ALA A 1 181 ? 13.327 13.231 -5.002 1.00 93.00 181 ALA A C 1
ATOM 1366 O O . ALA A 1 181 ? 13.835 13.609 -6.063 1.00 93.00 181 ALA A O 1
ATOM 1367 N N . ARG A 1 182 ? 14.003 13.266 -3.844 1.00 94.38 182 ARG A N 1
ATOM 1368 C CA . ARG A 1 182 ? 15.447 13.530 -3.739 1.00 94.38 182 ARG A CA 1
ATOM 1369 C C . ARG A 1 182 ? 16.267 12.310 -4.149 1.00 94.38 182 ARG A C 1
ATOM 1371 O O . ARG A 1 182 ? 17.139 12.446 -5.005 1.00 94.38 182 ARG A O 1
ATOM 1378 N N . ALA A 1 183 ? 15.967 11.141 -3.587 1.00 90.56 183 ALA A N 1
ATOM 1379 C CA . ALA A 1 183 ? 16.729 9.910 -3.785 1.00 90.56 183 ALA A CA 1
ATOM 1380 C C . ALA A 1 183 ? 16.803 9.477 -5.260 1.00 90.56 183 ALA A C 1
ATOM 1382 O O . ALA A 1 183 ? 17.868 9.113 -5.756 1.00 90.56 183 ALA A O 1
ATOM 1383 N N . VAL A 1 184 ? 15.699 9.588 -6.005 1.00 92.69 184 VAL A N 1
ATOM 1384 C CA . VAL A 1 184 ? 15.650 9.157 -7.415 1.00 92.69 184 VAL A CA 1
ATOM 1385 C C . VAL A 1 184 ? 16.476 10.037 -8.362 1.00 92.69 184 VAL A C 1
ATOM 1387 O O . VAL A 1 184 ? 16.771 9.606 -9.472 1.00 92.69 184 VAL A O 1
ATOM 1390 N N . ARG A 1 185 ? 16.899 11.245 -7.944 1.00 94.06 185 ARG A N 1
ATOM 1391 C CA . ARG A 1 185 ? 17.733 12.152 -8.767 1.00 94.06 185 ARG A CA 1
ATOM 1392 C C . ARG A 1 185 ? 19.121 11.588 -9.059 1.00 94.06 185 ARG A C 1
ATOM 1394 O O . ARG A 1 185 ? 19.781 12.065 -9.976 1.00 94.06 185 ARG A O 1
ATOM 1401 N N . ALA A 1 186 ? 19.562 10.600 -8.282 1.00 91.25 186 ALA A N 1
ATOM 1402 C CA . ALA A 1 186 ? 20.832 9.917 -8.490 1.00 91.25 186 ALA A CA 1
ATOM 1403 C C . ALA A 1 186 ? 20.823 8.962 -9.701 1.00 91.25 186 ALA A C 1
ATOM 1405 O O . ALA A 1 186 ? 21.881 8.460 -10.077 1.00 91.25 186 ALA A O 1
ATOM 1406 N N . TYR A 1 187 ? 19.659 8.705 -10.311 1.00 88.88 187 TYR A N 1
ATOM 1407 C CA . TYR A 1 187 ? 19.495 7.720 -11.379 1.00 88.88 187 TYR A CA 1
ATOM 1408 C C . TYR A 1 187 ? 19.012 8.379 -12.671 1.00 88.88 187 TYR A C 1
ATOM 1410 O O . TYR A 1 187 ? 17.991 9.065 -12.692 1.00 88.88 187 TYR A O 1
ATOM 1418 N N . ASP A 1 188 ? 19.720 8.118 -13.770 1.00 89.81 188 ASP A N 1
ATOM 1419 C CA . ASP A 1 188 ? 19.326 8.558 -15.111 1.00 89.81 188 ASP A CA 1
ATOM 1420 C C . ASP A 1 188 ? 18.382 7.531 -15.754 1.00 89.81 188 ASP A C 1
ATOM 1422 O O . ASP A 1 188 ? 18.771 6.691 -16.569 1.00 89.81 188 ASP A O 1
ATOM 1426 N N . VAL A 1 189 ? 17.127 7.538 -15.304 1.00 87.38 189 VAL A N 1
ATOM 1427 C CA . VAL A 1 189 ? 16.073 6.638 -15.789 1.00 87.38 189 VAL A CA 1
ATOM 1428 C C . VAL A 1 189 ? 14.799 7.418 -16.082 1.00 87.38 189 VAL A C 1
ATOM 1430 O O . VAL A 1 189 ? 14.536 8.468 -15.496 1.00 87.38 189 VAL A O 1
ATOM 1433 N N . LYS A 1 190 ? 13.957 6.895 -16.980 1.00 91.94 190 LYS A N 1
ATOM 1434 C CA . LYS A 1 190 ? 12.645 7.500 -17.225 1.00 91.94 190 LYS A CA 1
ATOM 1435 C C . LYS A 1 190 ? 11.786 7.355 -15.969 1.00 91.94 190 LYS A C 1
ATOM 1437 O O . LYS A 1 190 ? 11.512 6.236 -15.551 1.00 91.94 190 LYS A O 1
ATOM 1442 N N . LEU A 1 191 ? 11.323 8.464 -15.409 1.00 94.50 191 LEU A N 1
ATOM 1443 C CA . LEU A 1 191 ? 10.409 8.466 -14.267 1.00 94.50 191 LEU A CA 1
ATOM 1444 C C . LEU A 1 191 ? 8.967 8.621 -14.755 1.00 94.50 191 LEU A C 1
ATOM 1446 O O . LEU A 1 191 ? 8.723 9.405 -15.668 1.00 94.50 191 LEU A O 1
ATOM 1450 N N . ILE A 1 192 ? 8.051 7.869 -14.148 1.00 93.75 192 ILE A N 1
ATOM 1451 C CA . ILE A 1 192 ? 6.600 8.024 -14.269 1.00 93.75 192 ILE A CA 1
ATOM 1452 C C . ILE A 1 192 ? 6.069 8.243 -12.855 1.00 93.75 192 ILE A C 1
ATOM 1454 O O . ILE A 1 192 ? 6.213 7.373 -11.995 1.00 93.75 192 ILE A O 1
ATOM 1458 N N . ARG A 1 193 ? 5.504 9.416 -12.583 1.00 96.06 193 ARG A N 1
ATOM 1459 C CA . ARG A 1 193 ? 5.059 9.779 -11.228 1.00 96.06 193 ARG A CA 1
ATOM 1460 C C . ARG A 1 193 ? 3.583 9.473 -11.018 1.00 96.06 193 ARG A C 1
ATOM 1462 O O . ARG A 1 193 ? 2.756 9.890 -11.823 1.00 96.06 193 ARG A O 1
ATOM 1469 N N . PHE A 1 194 ? 3.248 8.812 -9.915 1.00 94.62 194 PHE A N 1
ATOM 1470 C CA . PHE A 1 194 ? 1.864 8.620 -9.477 1.00 94.62 194 PHE A CA 1
ATOM 1471 C C . PHE A 1 194 ? 1.690 9.128 -8.043 1.00 94.62 194 PHE A C 1
ATOM 1473 O O . PHE A 1 194 ? 2.631 9.065 -7.256 1.00 94.62 194 PHE A O 1
ATOM 1480 N N . GLY A 1 195 ? 0.517 9.635 -7.677 1.00 95.50 195 GLY A N 1
ATOM 1481 C CA . GLY A 1 195 ? 0.321 10.209 -6.341 1.00 95.50 195 GLY A CA 1
ATOM 1482 C C . GLY A 1 195 ? -0.868 11.153 -6.253 1.00 95.50 195 GLY A C 1
ATOM 1483 O O . GLY A 1 195 ? -1.623 11.289 -7.208 1.00 95.50 195 GLY A O 1
ATOM 1484 N N . ALA A 1 196 ? -1.055 11.806 -5.114 1.00 96.00 196 ALA A N 1
ATOM 1485 C CA . ALA A 1 196 ? -2.001 12.911 -4.963 1.00 96.00 196 ALA A CA 1
ATOM 1486 C C . ALA A 1 196 ? -1.362 14.290 -5.238 1.00 96.00 196 ALA A C 1
ATOM 1488 O O . ALA A 1 196 ? -2.090 15.248 -5.526 1.00 96.00 196 ALA A O 1
ATOM 1489 N N . ASP A 1 197 ? -0.031 14.380 -5.159 1.00 96.31 197 ASP A N 1
ATOM 1490 C CA . ASP A 1 197 ? 0.749 15.598 -5.375 1.00 96.31 197 ASP A CA 1
ATOM 1491 C C . ASP A 1 197 ? 0.585 16.181 -6.793 1.00 96.31 197 ASP A C 1
ATOM 1493 O O . ASP A 1 197 ? 0.314 15.466 -7.762 1.00 96.31 197 ASP A O 1
ATOM 1497 N N . ASP A 1 198 ? 0.774 17.497 -6.927 1.00 95.69 198 ASP A N 1
ATOM 1498 C CA . ASP A 1 198 ? 0.684 18.206 -8.211 1.00 95.69 198 ASP A CA 1
ATOM 1499 C C . ASP A 1 198 ? 1.747 17.750 -9.228 1.00 95.69 198 ASP A C 1
ATOM 1501 O O . ASP A 1 198 ? 1.553 17.915 -10.432 1.00 95.69 198 ASP A O 1
ATOM 1505 N N . SER A 1 199 ? 2.860 17.167 -8.771 1.00 95.31 199 SER A N 1
ATOM 1506 C CA . SER A 1 199 ? 3.923 16.639 -9.635 1.00 95.31 199 SER A CA 1
ATOM 1507 C C . SER A 1 199 ? 3.637 15.248 -10.220 1.00 95.31 199 SER A C 1
ATOM 1509 O O . SER A 1 199 ? 4.443 14.745 -11.011 1.00 95.31 199 SER A O 1
ATOM 1511 N N . ALA A 1 200 ? 2.517 14.613 -9.853 1.00 97.00 200 ALA A N 1
ATOM 1512 C CA . ALA A 1 200 ? 2.123 13.309 -10.375 1.00 97.00 200 ALA A CA 1
ATOM 1513 C C . ALA A 1 200 ? 1.586 13.391 -11.818 1.00 97.00 200 ALA A C 1
ATOM 1515 O O . ALA A 1 200 ? 0.729 14.211 -12.136 1.00 97.00 200 ALA A O 1
ATOM 1516 N N . GLU A 1 201 ? 2.047 12.483 -12.683 1.00 96.44 201 GLU A N 1
ATOM 1517 C CA . GLU A 1 201 ? 1.511 12.282 -14.039 1.00 96.44 201 GLU A CA 1
ATOM 1518 C C . GLU A 1 201 ? 0.209 11.465 -14.010 1.00 96.44 201 GLU A C 1
ATOM 1520 O O . GLU A 1 201 ? -0.713 11.714 -14.790 1.00 96.44 201 GLU A O 1
ATOM 1525 N N . LEU A 1 202 ? 0.129 10.493 -13.095 1.00 96.19 202 LEU A N 1
ATOM 1526 C CA . LEU A 1 202 ? -1.090 9.763 -12.759 1.00 96.19 202 LEU A CA 1
ATOM 1527 C C . LEU A 1 202 ? -1.544 10.191 -11.370 1.00 96.19 202 LEU A C 1
ATOM 1529 O O . LEU A 1 202 ? -1.079 9.675 -10.350 1.00 96.19 202 LEU A O 1
ATOM 1533 N N . ARG A 1 203 ? -2.433 11.178 -11.345 1.00 98.06 203 ARG A N 1
ATOM 1534 C CA . ARG A 1 203 ? -2.823 11.873 -10.131 1.00 98.06 203 ARG A CA 1
ATOM 1535 C C . ARG A 1 203 ? -4.157 11.392 -9.579 1.00 98.06 203 ARG A C 1
ATOM 1537 O O . ARG A 1 203 ? -5.149 11.328 -10.302 1.00 98.06 203 ARG A O 1
ATOM 1544 N N . LEU A 1 204 ? -4.187 11.152 -8.272 1.00 97.81 204 LEU A N 1
ATOM 1545 C CA . LEU A 1 204 ? -5.387 10.903 -7.486 1.00 97.81 204 LEU A CA 1
ATOM 1546 C C . LEU A 1 204 ? -6.063 12.227 -7.110 1.00 97.81 204 LEU A C 1
ATOM 1548 O O . LEU A 1 204 ? -5.702 12.849 -6.107 1.00 97.81 204 LEU A O 1
ATOM 1552 N N . THR A 1 205 ? -7.056 12.656 -7.884 1.00 98.12 205 THR A N 1
ATOM 1553 C CA . THR A 1 205 ? -7.771 13.926 -7.645 1.00 98.12 205 THR A CA 1
ATOM 1554 C C . THR A 1 205 ? -9.024 13.762 -6.791 1.00 98.12 205 THR A C 1
ATOM 1556 O O . THR A 1 205 ? -9.445 14.709 -6.132 1.00 98.12 205 THR A O 1
ATOM 1559 N N . GLY A 1 206 ? -9.572 12.550 -6.725 1.00 97.50 206 GLY A N 1
ATOM 1560 C CA . GLY A 1 206 ? -10.788 12.235 -5.981 1.00 97.50 206 GLY A CA 1
ATOM 1561 C C . GLY A 1 206 ? -10.787 10.794 -5.483 1.00 97.50 206 GLY A C 1
ATOM 1562 O O . GLY A 1 206 ? -10.179 9.915 -6.087 1.00 97.50 206 GLY A O 1
ATOM 1563 N N . TYR A 1 207 ? -11.445 10.550 -4.354 1.00 97.12 207 TYR A N 1
ATOM 1564 C CA . TYR A 1 207 ? -11.700 9.209 -3.834 1.00 97.12 207 TYR A CA 1
ATOM 1565 C C . TYR A 1 207 ? -13.049 9.207 -3.120 1.00 97.12 207 TYR A C 1
ATOM 1567 O O . TYR A 1 207 ? -13.304 10.072 -2.285 1.00 97.12 207 TYR A O 1
ATOM 1575 N N . GLU A 1 208 ? -13.892 8.235 -3.447 1.00 96.38 208 GLU A N 1
ATOM 1576 C CA . GLU A 1 208 ? -15.181 8.015 -2.803 1.00 96.38 208 GLU A CA 1
ATOM 1577 C C . GLU A 1 208 ? -15.250 6.568 -2.300 1.00 96.38 208 GLU A C 1
ATOM 1579 O O . GLU A 1 208 ? -15.217 5.636 -3.113 1.00 96.38 208 GLU A O 1
ATOM 1584 N N . PRO A 1 209 ? -15.373 6.344 -0.982 1.00 93.25 209 PRO A N 1
ATOM 1585 C CA . PRO A 1 209 ? -15.557 5.002 -0.448 1.00 93.25 209 PRO A CA 1
ATOM 1586 C C . PRO A 1 209 ? -16.906 4.414 -0.887 1.00 93.25 209 PRO A C 1
ATOM 1588 O O . PRO A 1 209 ? -17.917 5.117 -1.001 1.00 93.25 209 PRO A O 1
ATOM 1591 N N . ARG A 1 210 ? -16.932 3.100 -1.122 1.00 89.38 210 ARG A N 1
ATOM 1592 C CA . ARG A 1 210 ? -18.128 2.324 -1.478 1.00 89.38 210 ARG A CA 1
ATOM 1593 C C . ARG A 1 210 ? -18.228 1.101 -0.565 1.00 89.38 210 ARG A C 1
ATOM 1595 O O . ARG A 1 210 ? -17.264 0.722 0.094 1.00 89.38 210 ARG A O 1
ATOM 1602 N N . ASP A 1 211 ? -19.408 0.496 -0.481 1.00 79.75 211 ASP A N 1
ATOM 1603 C CA . ASP A 1 211 ? -19.594 -0.685 0.366 1.00 79.75 211 ASP A CA 1
ATOM 1604 C C . ASP A 1 211 ? -18.775 -1.855 -0.223 1.00 79.75 211 ASP A C 1
ATOM 1606 O O . ASP A 1 211 ? -19.057 -2.311 -1.327 1.00 79.75 211 ASP A O 1
ATOM 1610 N N . GLY A 1 212 ? -17.723 -2.286 0.484 1.00 75.62 212 GLY A N 1
ATOM 1611 C CA . GLY A 1 212 ? -16.799 -3.339 0.031 1.00 75.62 212 GLY A CA 1
ATOM 1612 C C . GLY A 1 212 ? -15.713 -2.895 -0.962 1.00 75.62 212 GLY A C 1
ATOM 1613 O O . GLY A 1 212 ? -14.967 -3.739 -1.442 1.00 75.62 212 GLY A O 1
ATOM 1614 N N . GLY A 1 213 ? -15.589 -1.597 -1.258 1.00 89.50 213 GLY A N 1
ATOM 1615 C CA . GLY A 1 213 ? -14.626 -1.094 -2.239 1.00 89.50 213 GLY A CA 1
ATOM 1616 C C . GLY A 1 213 ? -14.490 0.427 -2.228 1.00 89.50 213 GLY A C 1
ATOM 1617 O O . GLY A 1 213 ? -14.705 1.096 -1.215 1.00 89.50 213 GLY A O 1
ATOM 1618 N N . GLY A 1 214 ? -14.160 1.000 -3.376 1.00 92.69 214 GLY A N 1
ATOM 1619 C CA . GLY A 1 214 ? -14.128 2.444 -3.565 1.00 92.69 214 GLY A CA 1
ATOM 1620 C C . GLY A 1 214 ? -14.169 2.808 -5.037 1.00 92.69 214 GLY A C 1
ATOM 1621 O O . GLY A 1 214 ? -14.093 1.951 -5.908 1.00 92.69 214 GLY A O 1
ATOM 1622 N N . ARG A 1 215 ? -14.267 4.099 -5.323 1.00 95.62 215 ARG A N 1
ATOM 1623 C CA . ARG A 1 215 ? -13.948 4.633 -6.646 1.00 95.62 215 ARG A CA 1
ATOM 1624 C C . ARG A 1 215 ? -12.998 5.796 -6.511 1.00 95.62 215 ARG A C 1
ATOM 1626 O O . ARG A 1 215 ? -13.039 6.525 -5.520 1.00 95.62 215 ARG A O 1
ATOM 1633 N N . PHE A 1 216 ? -12.145 5.979 -7.500 1.00 97.25 216 PHE A N 1
ATOM 1634 C CA . PHE A 1 216 ? -11.161 7.047 -7.499 1.00 97.25 216 PHE A CA 1
ATOM 1635 C C . PHE A 1 216 ? -11.173 7.813 -8.808 1.00 97.25 216 PHE A C 1
ATOM 1637 O O . PHE A 1 216 ? -11.557 7.283 -9.846 1.00 97.25 216 PHE A O 1
ATOM 1644 N N . GLU A 1 217 ? -10.766 9.073 -8.743 1.00 97.94 217 GLU A N 1
ATOM 1645 C CA . GLU A 1 217 ? -10.662 9.938 -9.905 1.00 97.94 217 GLU A CA 1
ATOM 1646 C C . GLU A 1 217 ? -9.199 10.082 -10.313 1.00 97.94 217 GLU A C 1
ATOM 1648 O O . GLU A 1 217 ? -8.355 10.525 -9.526 1.00 97.94 217 GLU A O 1
ATOM 1653 N N . LEU A 1 218 ? -8.919 9.697 -11.554 1.00 96.88 218 LEU A N 1
ATOM 1654 C CA . LEU A 1 218 ? -7.631 9.827 -12.209 1.00 96.88 218 LEU A CA 1
ATOM 1655 C C . LEU A 1 218 ? -7.596 11.135 -13.007 1.00 96.88 218 LEU A C 1
ATOM 1657 O O . LEU A 1 218 ? -8.402 11.354 -13.920 1.00 96.88 218 LEU A O 1
ATOM 1661 N N . ASN A 1 219 ? -6.629 11.992 -12.673 1.00 95.94 219 ASN A N 1
ATOM 1662 C CA . ASN A 1 219 ? -6.314 13.237 -13.377 1.00 95.94 219 ASN A CA 1
ATOM 1663 C C . ASN A 1 219 ? -7.501 14.211 -13.534 1.00 95.94 219 ASN A C 1
ATOM 1665 O O . ASN A 1 219 ? -7.549 14.969 -14.504 1.00 95.94 219 ASN A O 1
ATOM 1669 N N . GLY A 1 220 ? -8.470 14.195 -12.611 1.00 95.94 220 GLY A N 1
ATOM 1670 C CA . GLY A 1 220 ? -9.652 15.067 -12.652 1.00 95.94 220 GLY A CA 1
ATOM 1671 C C . GLY A 1 220 ? -10.598 14.775 -13.817 1.00 95.94 220 GLY A C 1
ATOM 1672 O O . GLY A 1 220 ? -11.317 15.667 -14.264 1.00 95.94 220 GLY A O 1
ATOM 1673 N N . ARG A 1 221 ? -10.516 13.571 -14.399 1.00 94.31 221 ARG A N 1
ATOM 1674 C CA . ARG A 1 221 ? -11.190 13.241 -15.663 1.00 94.31 221 ARG A CA 1
ATOM 1675 C C . ARG A 1 221 ? -11.934 11.921 -15.625 1.00 94.31 221 ARG A C 1
ATOM 1677 O O . ARG A 1 221 ? -13.075 11.866 -16.072 1.00 94.31 221 ARG A O 1
ATOM 1684 N N . LEU A 1 222 ? -11.278 10.866 -15.149 1.00 94.69 222 LEU A N 1
ATOM 1685 C CA . LEU A 1 222 ? -11.802 9.509 -15.232 1.00 94.69 222 LEU A CA 1
ATOM 1686 C C . LEU A 1 222 ? -12.076 8.970 -13.836 1.00 94.69 222 LEU A C 1
ATOM 1688 O O . LEU A 1 222 ? -11.153 8.846 -13.036 1.00 94.69 222 LEU A O 1
ATOM 1692 N N . TRP A 1 223 ? -13.328 8.612 -13.570 1.00 96.75 223 TRP A N 1
ATOM 1693 C CA . TRP A 1 223 ? -13.688 7.853 -12.380 1.00 96.75 223 TRP A CA 1
ATOM 1694 C C . TRP A 1 223 ? -13.585 6.357 -12.652 1.00 96.75 223 TRP A C 1
ATOM 1696 O O . TRP A 1 223 ? -14.129 5.870 -13.640 1.00 96.75 223 TRP A O 1
ATOM 1706 N N . VAL A 1 224 ? -12.894 5.654 -11.760 1.00 94.81 224 VAL A N 1
ATOM 1707 C CA . VAL A 1 224 ? -12.596 4.225 -11.857 1.00 94.81 224 VAL A CA 1
ATOM 1708 C C . VAL A 1 224 ? -13.124 3.532 -10.610 1.00 94.81 224 VAL A C 1
ATOM 1710 O O . VAL A 1 224 ? -12.777 3.927 -9.494 1.00 94.81 224 VAL A O 1
ATOM 1713 N N . ASP A 1 225 ? -13.961 2.514 -10.797 1.00 94.00 225 ASP A N 1
ATOM 1714 C CA . ASP A 1 225 ? -14.409 1.646 -9.711 1.00 94.00 225 ASP A CA 1
ATOM 1715 C C . ASP A 1 225 ? -13.300 0.652 -9.348 1.00 94.00 225 ASP A C 1
ATOM 1717 O O . ASP A 1 225 ? -12.647 0.071 -10.215 1.00 94.00 225 ASP A O 1
ATOM 1721 N N . LEU A 1 226 ? -13.080 0.475 -8.048 1.00 90.38 226 LEU A N 1
ATOM 1722 C CA . LEU A 1 226 ? -12.055 -0.391 -7.493 1.00 90.38 226 LEU A CA 1
ATOM 1723 C C . LEU A 1 226 ? -12.701 -1.335 -6.462 1.00 90.38 226 LEU A C 1
ATOM 1725 O O . LEU A 1 226 ? -13.173 -0.874 -5.417 1.00 90.38 226 LEU A O 1
ATOM 1729 N N . PRO A 1 227 ? -12.701 -2.657 -6.703 1.00 89.19 227 PRO A N 1
ATOM 1730 C CA . PRO A 1 227 ? -13.333 -3.658 -5.833 1.00 89.19 227 PRO A CA 1
ATOM 1731 C C . PRO A 1 227 ? -12.531 -3.955 -4.551 1.00 89.19 227 PRO A C 1
ATOM 1733 O O . PRO A 1 227 ? -12.673 -5.012 -3.944 1.00 89.19 227 PRO A O 1
ATOM 1736 N N . VAL A 1 228 ? -11.675 -3.022 -4.128 1.00 87.00 228 VAL A N 1
ATOM 1737 C CA . VAL A 1 228 ? -10.976 -3.045 -2.843 1.00 87.00 228 VAL A CA 1
ATOM 1738 C C . VAL A 1 228 ? -11.033 -1.666 -2.202 1.00 87.00 228 VAL A C 1
ATOM 1740 O O . VAL A 1 228 ? -10.954 -0.635 -2.874 1.00 87.00 228 VAL A O 1
ATOM 1743 N N . ALA A 1 229 ? -11.214 -1.642 -0.885 1.00 88.88 229 ALA A N 1
ATOM 1744 C CA . ALA A 1 229 ? -11.387 -0.404 -0.146 1.00 88.88 229 ALA A CA 1
ATOM 1745 C C . ALA A 1 229 ? -10.049 0.292 0.131 1.00 88.88 229 ALA A C 1
ATOM 1747 O O . ALA A 1 229 ? -8.999 -0.338 0.251 1.00 88.88 229 ALA A O 1
ATOM 1748 N N . GLY A 1 230 ? -10.116 1.608 0.305 1.00 89.75 230 GLY A N 1
ATOM 1749 C CA . GLY A 1 230 ? -9.032 2.430 0.820 1.00 89.75 230 GLY A CA 1
ATOM 1750 C C . GLY A 1 230 ? -8.362 3.301 -0.232 1.00 89.75 230 GLY A C 1
ATOM 1751 O O . GLY A 1 230 ? -7.998 2.864 -1.323 1.00 89.75 230 GLY A O 1
ATOM 1752 N N . ARG A 1 231 ? -8.111 4.557 0.149 1.00 92.12 231 ARG A N 1
ATOM 1753 C CA . ARG A 1 231 ? -7.392 5.533 -0.682 1.00 92.12 231 ARG A CA 1
ATOM 1754 C C . ARG A 1 231 ? -5.986 5.052 -1.073 1.00 92.12 231 ARG A C 1
ATOM 1756 O O . ARG A 1 231 ? -5.522 5.337 -2.171 1.00 92.12 231 ARG A O 1
ATOM 1763 N N . HIS A 1 232 ? -5.318 4.295 -0.204 1.00 86.75 232 HIS A N 1
ATOM 1764 C CA . HIS A 1 232 ? -4.015 3.690 -0.496 1.00 86.75 232 HIS A CA 1
ATOM 1765 C C . HIS A 1 232 ? -4.096 2.646 -1.623 1.00 86.75 232 HIS A C 1
ATOM 1767 O O . HIS A 1 232 ? -3.197 2.583 -2.456 1.00 86.75 232 HIS A O 1
ATOM 1773 N N . ASN A 1 233 ? -5.190 1.884 -1.716 1.00 87.50 233 ASN A N 1
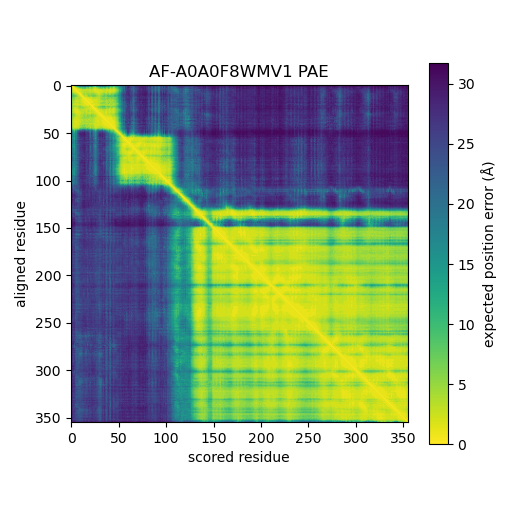ATOM 1774 C CA . ASN A 1 233 ? -5.400 0.961 -2.829 1.00 87.50 233 ASN A CA 1
ATOM 1775 C C . ASN A 1 233 ? -5.703 1.700 -4.137 1.00 87.50 233 ASN A C 1
ATOM 1777 O O . ASN A 1 233 ? -5.237 1.269 -5.187 1.00 87.50 233 ASN A O 1
ATOM 1781 N N . ALA A 1 234 ? -6.369 2.859 -4.085 1.00 91.75 234 ALA A N 1
ATOM 1782 C CA . ALA A 1 234 ? -6.475 3.738 -5.251 1.00 91.75 234 ALA A CA 1
ATOM 1783 C C . ALA A 1 234 ? -5.097 4.243 -5.728 1.00 91.75 234 ALA A C 1
ATOM 1785 O O . ALA A 1 234 ? -4.827 4.250 -6.925 1.00 91.75 234 ALA A O 1
ATOM 1786 N N . LEU A 1 235 ? -4.183 4.597 -4.815 1.00 88.75 235 LEU A N 1
ATOM 1787 C CA . LEU A 1 235 ? -2.796 4.938 -5.171 1.00 88.75 235 LEU A CA 1
ATOM 1788 C C . LEU A 1 235 ? -2.049 3.746 -5.797 1.00 88.75 235 LEU A C 1
ATOM 1790 O O . LEU A 1 235 ? -1.386 3.910 -6.820 1.00 88.75 235 LEU A O 1
ATOM 1794 N N . ASN A 1 236 ? -2.197 2.540 -5.240 1.00 85.88 236 ASN A N 1
ATOM 1795 C CA . ASN A 1 236 ? -1.624 1.321 -5.822 1.00 85.88 236 ASN A CA 1
ATOM 1796 C C . ASN A 1 236 ? -2.179 1.042 -7.229 1.00 85.88 236 ASN A C 1
ATOM 1798 O O . ASN A 1 236 ? -1.430 0.655 -8.127 1.00 85.88 236 ASN A O 1
ATOM 1802 N N . ALA A 1 237 ? -3.472 1.287 -7.444 1.00 86.81 237 ALA A N 1
ATOM 1803 C CA . ALA A 1 237 ? -4.110 1.164 -8.748 1.00 86.81 237 ALA A CA 1
ATOM 1804 C C . ALA A 1 237 ? -3.526 2.154 -9.772 1.00 86.81 237 ALA A C 1
ATOM 1806 O O . ALA A 1 237 ? -3.257 1.767 -10.907 1.00 86.81 237 ALA A O 1
ATOM 1807 N N . LEU A 1 238 ? -3.234 3.398 -9.374 1.00 89.19 238 LEU A N 1
ATOM 1808 C CA . LEU A 1 238 ? -2.534 4.359 -10.237 1.00 89.19 238 LEU A CA 1
ATOM 1809 C C . LEU A 1 238 ? -1.141 3.863 -10.637 1.00 89.19 238 LEU A C 1
ATOM 1811 O O . LEU A 1 238 ? -0.767 3.969 -11.804 1.00 89.19 238 LEU A O 1
ATOM 1815 N N . ALA A 1 239 ? -0.391 3.271 -9.705 1.00 84.25 239 ALA A N 1
ATOM 1816 C CA . ALA A 1 239 ? 0.896 2.660 -10.027 1.00 84.25 239 ALA A CA 1
ATOM 1817 C C . ALA A 1 239 ? 0.740 1.511 -11.043 1.00 84.25 239 ALA A C 1
ATOM 1819 O O . ALA A 1 239 ? 1.514 1.427 -11.996 1.00 84.25 239 ALA A O 1
ATOM 1820 N N . ALA A 1 240 ? -0.284 0.665 -10.896 1.00 82.88 240 ALA A N 1
ATOM 1821 C CA . ALA A 1 240 ? -0.576 -0.410 -11.846 1.00 82.88 240 ALA A CA 1
ATOM 1822 C C . ALA A 1 240 ? -0.951 0.124 -13.243 1.00 82.88 240 ALA A C 1
ATOM 1824 O O . ALA A 1 240 ? -0.436 -0.374 -14.247 1.00 82.88 240 ALA A O 1
ATOM 1825 N N . ILE A 1 241 ? -1.768 1.181 -13.323 1.00 83.06 241 ILE A N 1
ATOM 1826 C CA . ILE A 1 241 ? -2.106 1.854 -14.589 1.00 83.06 241 ILE A CA 1
ATOM 1827 C C . ILE A 1 241 ? -0.842 2.430 -15.245 1.00 83.06 241 ILE A C 1
ATOM 1829 O O . ILE A 1 241 ? -0.645 2.254 -16.447 1.00 83.06 241 ILE A O 1
ATOM 1833 N N . ALA A 1 242 ? 0.055 3.052 -14.473 1.00 83.12 242 ALA A N 1
ATOM 1834 C CA . ALA A 1 242 ? 1.322 3.581 -14.984 1.00 83.12 242 ALA A CA 1
ATOM 1835 C C . ALA A 1 242 ? 2.206 2.477 -15.594 1.00 83.12 242 ALA A C 1
ATOM 1837 O O . ALA A 1 242 ? 2.815 2.662 -16.654 1.00 83.12 242 ALA A O 1
ATOM 1838 N N . VAL A 1 243 ? 2.253 1.305 -14.951 1.00 80.81 243 VAL A N 1
ATOM 1839 C CA . VAL A 1 243 ? 2.938 0.124 -15.492 1.00 80.81 243 VAL A CA 1
ATOM 1840 C C . VAL A 1 243 ? 2.269 -0.332 -16.790 1.00 80.81 243 VAL A C 1
ATOM 1842 O O . VAL A 1 243 ? 2.962 -0.527 -17.786 1.00 80.81 243 VAL A O 1
ATOM 1845 N N . ALA A 1 244 ? 0.941 -0.451 -16.830 1.00 77.94 244 ALA A N 1
ATOM 1846 C CA . ALA A 1 244 ? 0.214 -0.864 -18.031 1.00 77.94 244 ALA A CA 1
ATOM 1847 C C . ALA A 1 244 ? 0.461 0.093 -19.216 1.00 77.94 244 ALA A C 1
ATOM 1849 O O . ALA A 1 244 ? 0.805 -0.351 -20.315 1.00 77.94 244 ALA A O 1
ATOM 1850 N N . GLN A 1 245 ? 0.421 1.407 -18.978 1.00 80.19 245 GLN A N 1
ATOM 1851 C CA . GLN A 1 245 ? 0.757 2.422 -19.982 1.00 80.19 245 GLN A CA 1
ATOM 1852 C C . GLN A 1 245 ? 2.174 2.261 -20.529 1.00 80.19 245 GLN A C 1
ATOM 1854 O O . GLN A 1 245 ? 2.412 2.419 -21.730 1.00 80.19 245 GLN A O 1
ATOM 1859 N N . ARG A 1 246 ? 3.134 1.874 -19.679 1.00 77.50 246 ARG A N 1
ATOM 1860 C CA . ARG A 1 246 ? 4.512 1.617 -20.114 1.00 77.50 246 ARG A CA 1
ATOM 1861 C C . ARG A 1 246 ? 4.617 0.454 -21.106 1.00 77.50 246 ARG A C 1
ATOM 1863 O O . ARG A 1 246 ? 5.542 0.470 -21.929 1.00 77.50 246 ARG A O 1
ATOM 1870 N N . PHE A 1 247 ? 3.685 -0.496 -21.045 1.00 76.38 247 PHE A N 1
ATOM 1871 C CA . PHE A 1 247 ? 3.559 -1.637 -21.955 1.00 76.38 247 PHE A CA 1
ATOM 1872 C C . PHE A 1 247 ? 2.600 -1.394 -23.133 1.00 76.38 247 PHE A C 1
ATOM 1874 O O . PHE A 1 247 ? 2.364 -2.310 -23.918 1.00 76.38 247 PHE A O 1
ATOM 1881 N N . GLY A 1 248 ? 2.119 -0.160 -23.314 1.00 77.12 248 GLY A N 1
ATOM 1882 C CA . GLY A 1 248 ? 1.345 0.248 -24.488 1.00 77.12 248 GLY A CA 1
ATOM 1883 C C . GLY A 1 248 ? -0.167 0.074 -24.360 1.00 77.12 248 GLY A C 1
ATOM 1884 O O . GLY A 1 248 ? -0.865 0.257 -25.353 1.00 77.12 248 GLY A O 1
ATOM 1885 N N . PHE A 1 249 ? -0.677 -0.252 -23.170 1.00 77.44 249 PHE A N 1
ATOM 1886 C CA . PHE A 1 249 ? -2.111 -0.179 -22.896 1.00 77.44 249 PHE A CA 1
ATOM 1887 C C . PHE A 1 249 ? -2.512 1.283 -22.697 1.00 77.44 249 PHE A C 1
ATOM 1889 O O . PHE A 1 249 ? -1.835 2.021 -21.982 1.00 77.44 249 PHE A O 1
ATOM 1896 N N . ASP A 1 250 ? -3.591 1.732 -23.331 1.00 87.88 250 ASP A N 1
ATOM 1897 C CA . ASP A 1 250 ? -4.113 3.067 -23.058 1.00 87.88 250 ASP A CA 1
ATOM 1898 C C . ASP A 1 250 ? -4.697 3.151 -21.635 1.00 87.88 250 ASP A C 1
ATOM 1900 O O . ASP A 1 250 ? -4.957 2.141 -20.973 1.00 87.88 250 ASP A O 1
ATOM 1904 N N . GLN A 1 251 ? -4.859 4.382 -21.148 1.00 87.81 251 GLN A N 1
ATOM 1905 C CA . GLN A 1 251 ? -5.284 4.646 -19.775 1.00 87.81 251 GLN A CA 1
ATOM 1906 C C . GLN A 1 251 ? -6.661 4.056 -19.459 1.00 87.81 251 GLN A C 1
ATOM 1908 O O . GLN A 1 251 ? -6.849 3.517 -18.370 1.00 87.81 251 GLN A O 1
ATOM 1913 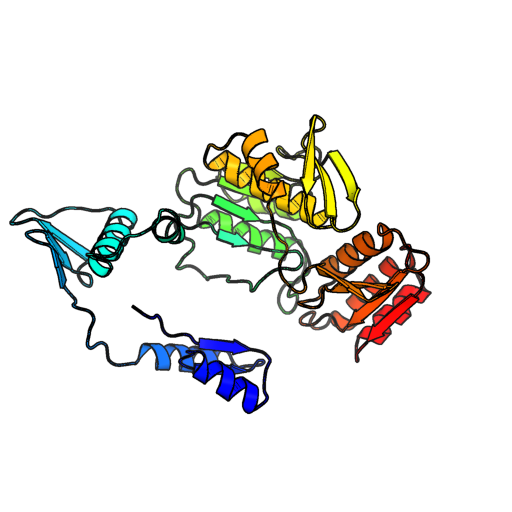N N . ASP A 1 252 ? -7.602 4.167 -20.394 1.00 88.75 252 ASP A N 1
ATOM 1914 C CA . ASP A 1 252 ? -8.996 3.799 -20.172 1.00 88.75 252 ASP A CA 1
ATOM 1915 C C . ASP A 1 252 ? -9.124 2.274 -20.132 1.00 88.75 252 ASP A C 1
ATOM 1917 O O . ASP A 1 252 ? -9.763 1.733 -19.230 1.00 88.75 252 ASP A O 1
ATOM 1921 N N . THR A 1 253 ? -8.423 1.569 -21.027 1.00 85.19 253 THR A N 1
ATOM 1922 C CA . THR A 1 253 ? -8.32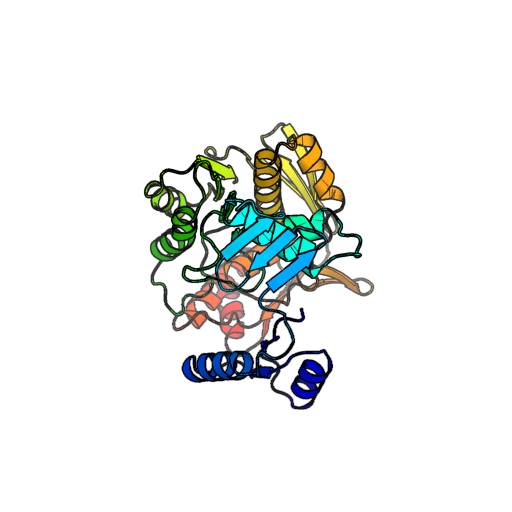3 0.102 -21.006 1.00 85.19 253 THR A CA 1
ATOM 1923 C C . THR A 1 253 ? -7.686 -0.405 -19.710 1.00 85.19 253 THR A C 1
ATOM 1925 O O . THR A 1 253 ? -8.208 -1.328 -19.083 1.00 85.19 253 THR A O 1
ATOM 1928 N N . ALA A 1 254 ? -6.570 0.194 -19.280 1.00 82.88 254 ALA A N 1
ATOM 1929 C CA . ALA A 1 254 ? -5.892 -0.204 -18.045 1.00 82.88 254 ALA A CA 1
ATOM 1930 C C . ALA A 1 254 ? -6.755 0.056 -16.799 1.00 82.88 254 ALA A C 1
ATOM 1932 O O . ALA A 1 254 ? -6.784 -0.769 -15.889 1.00 82.88 254 ALA A O 1
ATOM 1933 N N . ALA A 1 255 ? -7.473 1.180 -16.771 1.00 84.38 255 ALA A N 1
ATOM 1934 C CA . ALA A 1 255 ? -8.394 1.515 -15.695 1.00 84.38 255 ALA A CA 1
ATOM 1935 C C . ALA A 1 255 ? -9.600 0.566 -15.653 1.00 84.38 255 ALA A C 1
ATOM 1937 O O . ALA A 1 255 ? -9.951 0.080 -14.582 1.00 84.38 255 ALA A O 1
ATOM 1938 N N . ALA A 1 256 ? -10.204 0.258 -16.804 1.00 82.44 256 ALA A N 1
ATOM 1939 C CA . ALA A 1 256 ? -11.345 -0.652 -16.888 1.00 82.44 256 ALA A CA 1
ATOM 1940 C C . ALA A 1 256 ? -11.005 -2.065 -16.387 1.00 82.44 256 ALA A C 1
ATOM 1942 O O . ALA A 1 256 ? -11.828 -2.695 -15.728 1.00 82.44 256 ALA A O 1
ATOM 1943 N N . ALA A 1 257 ? -9.778 -2.540 -16.628 1.00 81.31 257 ALA A N 1
ATOM 1944 C CA . ALA A 1 257 ? -9.320 -3.851 -16.164 1.00 81.31 257 ALA A CA 1
ATOM 1945 C C . ALA A 1 257 ? -9.259 -3.985 -14.628 1.00 81.31 257 ALA A C 1
ATOM 1947 O O . ALA A 1 257 ? -9.251 -5.101 -14.113 1.00 81.31 257 ALA A O 1
ATOM 1948 N N . LEU A 1 258 ? -9.230 -2.874 -13.881 1.00 82.31 258 LEU A N 1
ATOM 1949 C CA . LEU A 1 258 ? -9.232 -2.902 -12.414 1.00 82.31 258 LEU A CA 1
ATOM 1950 C C . LEU A 1 258 ? -10.580 -3.329 -11.825 1.00 82.31 258 LEU A C 1
ATOM 1952 O O . LEU A 1 258 ? -10.615 -3.760 -10.674 1.00 82.31 258 LEU A O 1
ATOM 1956 N N . ALA A 1 259 ? -11.670 -3.235 -12.593 1.00 78.81 259 ALA A N 1
ATOM 1957 C CA . ALA A 1 259 ? -13.000 -3.629 -12.134 1.00 78.81 259 ALA A CA 1
ATOM 1958 C C . ALA A 1 259 ? -13.087 -5.128 -11.788 1.00 78.81 259 ALA A C 1
ATOM 1960 O O . ALA A 1 259 ? -13.842 -5.501 -10.893 1.00 78.81 259 ALA A O 1
ATOM 1961 N N . ASP A 1 260 ? -12.274 -5.962 -12.446 1.00 79.00 260 ASP A N 1
ATOM 1962 C CA . ASP A 1 260 ? -12.211 -7.414 -12.231 1.00 79.00 260 ASP A CA 1
ATOM 1963 C C . ASP A 1 260 ? -11.169 -7.823 -11.173 1.00 79.00 260 ASP A C 1
ATOM 1965 O O . ASP A 1 260 ? -10.915 -9.012 -10.962 1.00 79.00 260 ASP A O 1
ATOM 1969 N N . PHE A 1 261 ? -10.521 -6.858 -10.513 1.00 79.56 261 PHE A N 1
ATOM 1970 C CA . PHE A 1 261 ? -9.527 -7.152 -9.489 1.00 79.56 261 PHE A CA 1
ATOM 1971 C C . PHE A 1 261 ? -10.167 -7.852 -8.281 1.00 79.56 261 PHE A C 1
ATOM 1973 O O . PHE A 1 261 ? -11.244 -7.489 -7.819 1.00 79.56 261 PHE A O 1
ATOM 1980 N N . ALA A 1 262 ? -9.474 -8.839 -7.721 1.00 76.19 262 ALA A N 1
ATOM 1981 C CA . ALA A 1 262 ? -9.856 -9.456 -6.460 1.00 76.19 262 ALA A CA 1
ATOM 1982 C C . ALA A 1 262 ? -8.767 -9.172 -5.428 1.00 76.19 262 ALA A C 1
ATOM 1984 O O . ALA A 1 262 ? -7.587 -9.418 -5.680 1.00 76.19 262 ALA A O 1
ATOM 1985 N N . GLY A 1 263 ? -9.173 -8.654 -4.269 1.00 70.38 263 GLY A N 1
ATOM 1986 C CA . GLY A 1 263 ? -8.274 -8.500 -3.132 1.00 70.38 263 GLY A CA 1
ATOM 1987 C C . GLY A 1 263 ? -7.724 -9.847 -2.656 1.00 70.38 263 GLY A C 1
ATOM 1988 O O . GLY A 1 263 ? -8.308 -10.905 -2.894 1.00 70.38 263 GLY A O 1
ATOM 1989 N N . GLU A 1 264 ? -6.590 -9.804 -1.965 1.00 72.50 264 GLU A N 1
ATOM 1990 C CA . GLU A 1 264 ? -6.020 -10.991 -1.331 1.00 72.50 264 GLU A CA 1
ATOM 1991 C C . GLU A 1 264 ? -6.666 -11.251 0.038 1.00 72.50 264 GLU A C 1
ATOM 1993 O O . GLU A 1 264 ? -7.127 -10.333 0.721 1.00 72.50 264 GLU A O 1
ATOM 1998 N N . ALA A 1 265 ? -6.662 -12.513 0.470 1.00 72.25 265 ALA A N 1
ATOM 1999 C CA . ALA A 1 265 ? -7.114 -12.876 1.809 1.00 72.25 265 ALA A CA 1
ATOM 2000 C C . ALA A 1 265 ? -6.331 -12.097 2.880 1.00 72.25 265 ALA A C 1
ATOM 2002 O O . ALA A 1 265 ? -5.120 -11.892 2.753 1.00 72.25 265 ALA A O 1
ATOM 2003 N N . MET A 1 266 ? -7.014 -11.700 3.959 1.00 74.12 266 MET A N 1
ATOM 2004 C CA . MET A 1 266 ? -6.425 -10.916 5.056 1.00 74.12 266 MET A CA 1
ATOM 2005 C C . MET A 1 266 ? -5.856 -9.537 4.644 1.00 74.12 266 MET A C 1
ATOM 2007 O O . MET A 1 266 ? -4.981 -9.014 5.343 1.00 74.12 266 MET A O 1
ATOM 2011 N N . ARG A 1 267 ? -6.324 -8.953 3.528 1.00 76.50 267 ARG A N 1
ATOM 2012 C CA . ARG A 1 267 ? -5.979 -7.597 3.055 1.00 76.50 267 ARG A CA 1
ATOM 2013 C C . ARG A 1 267 ? -7.225 -6.737 2.898 1.00 76.50 267 ARG A C 1
ATOM 2015 O O . ARG A 1 267 ? -7.779 -6.632 1.806 1.00 76.50 267 ARG A O 1
ATOM 2022 N N . LEU A 1 268 ? -7.664 -6.126 3.998 1.00 82.25 268 LEU A N 1
ATOM 2023 C CA . LEU A 1 268 ? -8.945 -5.405 4.084 1.00 82.25 268 LEU A CA 1
ATOM 2024 C C . LEU A 1 268 ? -10.131 -6.220 3.544 1.00 82.25 268 LEU A C 1
ATOM 2026 O O . LEU A 1 268 ? -11.068 -5.678 2.961 1.00 82.25 268 LEU A O 1
ATOM 2030 N N . GLU A 1 269 ? -10.079 -7.532 3.743 1.00 82.06 269 GLU A N 1
ATOM 2031 C CA . GLU A 1 269 ? -11.055 -8.477 3.220 1.00 82.06 269 GLU A CA 1
ATOM 2032 C C . GLU A 1 269 ? -12.387 -8.310 3.973 1.00 82.06 269 GLU A C 1
ATOM 2034 O O . GLU A 1 269 ? -12.434 -8.528 5.189 1.00 82.06 269 GLU A O 1
ATOM 2039 N N . PRO A 1 270 ? -13.484 -7.921 3.301 1.00 80.75 270 PRO A N 1
ATOM 2040 C CA . PRO A 1 270 ? -14.778 -7.804 3.951 1.00 80.75 270 PRO A CA 1
ATOM 2041 C C . PRO A 1 270 ? -15.390 -9.193 4.167 1.00 80.75 270 PRO A C 1
ATOM 2043 O O . PRO A 1 270 ? -15.637 -9.941 3.225 1.00 80.75 270 PRO A O 1
ATOM 2046 N N . VAL A 1 271 ? -15.702 -9.517 5.418 1.00 80.31 271 VAL A N 1
ATOM 2047 C CA . VAL A 1 271 ? -16.354 -10.763 5.825 1.00 80.31 271 VAL A CA 1
ATOM 2048 C C . VAL A 1 271 ? -17.684 -10.428 6.493 1.00 80.31 271 VAL A C 1
ATOM 2050 O O . VAL A 1 271 ? -17.735 -9.807 7.558 1.00 80.31 271 VAL A O 1
ATOM 2053 N N . ALA A 1 272 ? -18.785 -10.840 5.867 1.00 75.81 272 ALA A N 1
ATOM 2054 C CA . ALA A 1 272 ? -20.114 -10.702 6.448 1.00 75.81 272 ALA A CA 1
ATOM 2055 C C . ALA A 1 272 ? -20.313 -11.727 7.578 1.00 75.81 272 ALA A C 1
ATOM 2057 O O . ALA A 1 272 ? -20.132 -12.928 7.380 1.00 75.81 272 ALA A O 1
ATOM 2058 N N . ALA A 1 273 ? -20.719 -11.254 8.755 1.00 71.69 273 ALA A N 1
ATOM 2059 C CA . ALA A 1 273 ? -20.969 -12.065 9.941 1.00 71.69 273 ALA A CA 1
ATOM 2060 C C . ALA A 1 273 ? -22.296 -11.638 10.593 1.00 71.69 273 ALA A C 1
ATOM 2062 O O . ALA A 1 273 ? -22.329 -10.937 11.606 1.00 71.69 273 ALA A O 1
ATOM 2063 N N . GLY A 1 274 ? -23.411 -12.044 9.978 1.00 76.69 274 GLY A N 1
ATOM 2064 C CA . GLY A 1 274 ? -24.750 -11.614 10.390 1.00 76.69 274 GLY A CA 1
ATOM 2065 C C . GLY A 1 274 ? -24.921 -10.102 10.231 1.00 76.69 274 GLY A C 1
ATOM 2066 O O . GLY A 1 274 ? -24.643 -9.557 9.167 1.00 76.69 274 GLY A O 1
ATOM 2067 N N . ASP A 1 275 ? -25.332 -9.425 11.304 1.00 77.94 275 ASP A N 1
ATOM 2068 C CA . ASP A 1 275 ? -25.519 -7.964 11.332 1.00 77.94 275 ASP A CA 1
ATOM 2069 C C . ASP A 1 275 ? -24.203 -7.175 11.475 1.00 77.94 275 ASP A C 1
ATOM 2071 O O . ASP A 1 275 ? -24.209 -5.945 11.582 1.00 77.94 275 ASP A O 1
ATOM 2075 N N . VAL A 1 276 ? -23.064 -7.872 11.516 1.00 81.00 276 VAL A N 1
ATOM 2076 C CA . VAL A 1 276 ? -21.729 -7.286 11.629 1.00 81.00 276 VAL A CA 1
ATOM 2077 C C . VAL A 1 276 ? -20.960 -7.526 10.335 1.00 81.00 276 VAL A C 1
ATOM 2079 O O . VAL A 1 276 ? -21.006 -8.602 9.746 1.00 81.00 276 VAL A O 1
ATOM 2082 N N . THR A 1 277 ? -20.214 -6.515 9.900 1.00 81.62 277 THR A N 1
ATOM 2083 C CA . THR A 1 277 ? -19.184 -6.664 8.867 1.00 81.62 277 THR A CA 1
ATOM 2084 C C . THR A 1 277 ? -17.823 -6.644 9.543 1.00 81.62 277 THR A C 1
ATOM 2086 O O . THR A 1 277 ? -17.519 -5.723 10.301 1.00 81.62 277 THR A O 1
ATOM 2089 N N . ILE A 1 278 ? -17.019 -7.668 9.286 1.00 83.62 278 ILE A N 1
ATOM 2090 C CA . ILE A 1 278 ? -15.632 -7.764 9.731 1.00 83.62 278 ILE A CA 1
ATOM 2091 C C . ILE A 1 278 ? -14.748 -7.338 8.561 1.00 83.62 278 ILE A C 1
ATOM 2093 O O . ILE A 1 278 ? -14.967 -7.777 7.439 1.00 83.62 278 ILE A O 1
ATOM 2097 N N . ILE A 1 279 ? -13.751 -6.495 8.814 1.00 85.56 279 ILE A N 1
ATOM 2098 C CA . ILE A 1 279 ? -12.702 -6.179 7.840 1.00 85.56 279 ILE A CA 1
ATOM 2099 C C . ILE A 1 279 ? -11.453 -6.932 8.291 1.00 85.56 279 ILE A C 1
ATOM 2101 O O . ILE A 1 279 ? -10.829 -6.568 9.287 1.00 85.56 279 ILE A O 1
ATOM 2105 N N . ASN A 1 280 ? -11.135 -8.025 7.606 1.00 82.38 280 ASN A N 1
ATOM 2106 C CA . ASN A 1 280 ? -9.998 -8.873 7.919 1.00 82.38 280 ASN A CA 1
ATOM 2107 C C . ASN A 1 280 ? -8.725 -8.316 7.262 1.00 82.38 280 ASN A C 1
ATOM 2109 O O . ASN A 1 280 ? -8.493 -8.501 6.070 1.00 82.38 280 ASN A O 1
ATOM 2113 N N . ASP A 1 281 ? -7.892 -7.646 8.060 1.00 80.81 281 ASP A N 1
ATOM 2114 C CA . ASP A 1 281 ? -6.583 -7.112 7.654 1.00 80.81 281 ASP A CA 1
ATOM 2115 C C . ASP A 1 281 ? -5.454 -7.658 8.547 1.00 80.81 281 ASP A C 1
ATOM 2117 O O . ASP A 1 281 ? -4.632 -6.930 9.098 1.00 80.81 281 ASP A O 1
ATOM 2121 N N . THR A 1 282 ? -5.468 -8.972 8.787 1.00 75.88 282 THR A N 1
ATOM 2122 C CA . THR A 1 282 ? -4.649 -9.614 9.832 1.00 75.88 282 THR A CA 1
ATOM 2123 C C . THR A 1 282 ? -3.327 -10.203 9.336 1.00 75.88 282 THR A C 1
ATOM 2125 O O . THR A 1 282 ? -2.623 -10.852 10.106 1.00 75.88 282 THR A O 1
ATOM 2128 N N . TYR A 1 283 ? -2.941 -9.966 8.076 1.00 70.31 283 TYR A N 1
ATOM 2129 C CA . TYR A 1 283 ? -1.708 -10.541 7.529 1.00 70.31 283 TYR A CA 1
ATOM 2130 C C . TYR A 1 283 ? -0.434 -9.961 8.169 1.00 70.31 283 TYR A C 1
ATOM 2132 O O . TYR A 1 283 ? 0.471 -10.700 8.550 1.00 70.31 283 TYR A O 1
ATOM 2140 N N . ASN A 1 284 ? -0.314 -8.630 8.226 1.00 70.75 284 ASN A N 1
ATOM 2141 C CA . ASN A 1 284 ? 0.838 -7.932 8.805 1.00 70.75 284 ASN A CA 1
ATOM 2142 C C . ASN A 1 284 ? 0.442 -6.510 9.210 1.00 70.75 284 ASN A C 1
ATOM 2144 O O . ASN A 1 284 ? -0.357 -5.882 8.516 1.00 70.75 284 ASN A O 1
ATOM 2148 N N . ALA A 1 285 ? 1.064 -5.985 10.262 1.00 73.12 285 ALA A N 1
ATOM 2149 C CA . ALA A 1 285 ? 0.795 -4.656 10.787 1.00 73.12 285 ALA A CA 1
ATOM 2150 C C . ALA A 1 285 ? 2.081 -3.831 10.901 1.00 73.12 285 ALA A C 1
ATOM 2152 O O . ALA A 1 285 ? 3.074 -4.261 11.485 1.00 73.12 285 ALA A O 1
ATOM 2153 N N . ASN A 1 286 ? 2.033 -2.612 10.373 1.00 82.06 286 ASN A N 1
ATOM 2154 C CA . ASN A 1 286 ? 3.005 -1.555 10.624 1.00 82.06 286 ASN A CA 1
ATOM 2155 C C . ASN A 1 286 ? 2.255 -0.228 10.854 1.00 82.06 286 ASN A C 1
ATOM 2157 O O . ASN A 1 286 ? 1.051 -0.165 10.584 1.00 82.06 286 ASN A O 1
ATOM 2161 N N . PRO A 1 287 ? 2.927 0.838 11.326 1.00 84.38 287 PRO A N 1
ATOM 2162 C CA . PRO A 1 287 ? 2.251 2.089 11.656 1.00 84.38 287 PRO A CA 1
ATOM 2163 C C . PRO A 1 287 ? 1.387 2.646 10.520 1.00 84.38 287 PRO A C 1
ATOM 2165 O O . PRO A 1 287 ? 0.227 2.988 10.730 1.00 84.38 287 PRO A O 1
ATOM 2168 N N . ALA A 1 288 ? 1.916 2.673 9.296 1.00 82.31 288 ALA A N 1
ATOM 2169 C CA . ALA A 1 288 ? 1.202 3.223 8.152 1.00 82.31 288 ALA A CA 1
ATOM 2170 C C . ALA A 1 288 ? 0.006 2.352 7.725 1.00 82.31 288 ALA A C 1
ATOM 2172 O O . ALA A 1 288 ? -1.048 2.890 7.387 1.00 82.31 288 ALA A O 1
ATOM 2173 N N . SER A 1 289 ? 0.132 1.020 7.771 1.00 81.56 289 SER A N 1
ATOM 2174 C CA . SER A 1 289 ? -0.959 0.113 7.393 1.00 81.56 289 SER A CA 1
ATOM 2175 C C . SER A 1 289 ? -2.108 0.146 8.400 1.00 81.56 289 SER A C 1
ATOM 2177 O O . SER A 1 289 ? -3.265 0.171 7.994 1.00 81.56 289 SER A O 1
ATOM 2179 N N . VAL A 1 290 ? -1.809 0.236 9.701 1.00 89.62 290 VAL A N 1
ATOM 2180 C CA . VAL A 1 290 ? -2.833 0.369 10.750 1.00 89.62 290 VAL A CA 1
ATOM 2181 C C . VAL A 1 290 ? -3.639 1.655 10.562 1.00 89.62 290 VAL A C 1
ATOM 2183 O O . VAL A 1 290 ? -4.867 1.632 10.627 1.00 89.62 290 VAL A O 1
ATOM 2186 N N . LEU A 1 291 ? -2.972 2.777 10.283 1.00 90.75 291 LEU A N 1
ATOM 2187 C CA . LEU A 1 291 ? -3.650 4.053 10.043 1.00 90.75 291 LEU A CA 1
ATOM 2188 C C . LEU A 1 291 ? -4.502 4.023 8.770 1.00 90.75 291 LEU A C 1
ATOM 2190 O O . LEU A 1 291 ? -5.619 4.537 8.776 1.00 90.75 291 LEU A O 1
ATOM 2194 N N . ALA A 1 292 ? -4.018 3.365 7.716 1.00 88.06 292 ALA A N 1
ATOM 2195 C CA . ALA A 1 292 ? -4.768 3.175 6.481 1.00 88.06 292 ALA A CA 1
ATOM 2196 C C . ALA A 1 292 ? -6.019 2.296 6.682 1.00 88.06 292 ALA A C 1
ATOM 2198 O O . ALA A 1 292 ? -7.087 2.622 6.163 1.00 88.06 292 ALA A O 1
ATOM 2199 N N . ALA A 1 293 ? -5.920 1.219 7.468 1.00 90.06 293 ALA A N 1
ATOM 2200 C CA . ALA A 1 293 ? -7.066 0.389 7.838 1.00 90.06 293 ALA A CA 1
ATOM 2201 C C . ALA A 1 293 ? -8.082 1.162 8.698 1.00 90.06 293 ALA A C 1
ATOM 2203 O O . ALA A 1 293 ? -9.293 0.994 8.549 1.00 90.06 293 ALA A O 1
ATOM 2204 N N . ALA A 1 294 ? -7.601 2.057 9.564 1.00 93.38 294 ALA A N 1
ATOM 2205 C CA . ALA A 1 294 ? -8.452 2.932 10.359 1.00 93.38 294 ALA A CA 1
ATOM 2206 C C . ALA A 1 294 ? -9.234 3.943 9.506 1.00 93.38 294 ALA A C 1
ATOM 2208 O O . ALA A 1 294 ? -10.402 4.196 9.799 1.00 93.38 294 ALA A O 1
ATOM 2209 N N . ASP A 1 295 ? -8.626 4.488 8.447 1.00 92.19 295 ASP A N 1
ATOM 2210 C CA . ASP A 1 295 ? -9.326 5.348 7.481 1.00 92.19 295 ASP A CA 1
ATOM 2211 C C . ASP A 1 295 ? -10.445 4.589 6.765 1.00 92.19 295 ASP A C 1
ATOM 2213 O O . ASP A 1 295 ? -11.578 5.063 6.703 1.00 92.19 295 ASP A O 1
ATOM 2217 N N . VAL A 1 296 ? -10.162 3.363 6.317 1.00 91.62 296 VAL A N 1
ATOM 2218 C CA . VAL A 1 296 ? -11.173 2.488 5.704 1.00 91.62 296 VAL A CA 1
ATOM 2219 C C . VAL A 1 296 ? -12.337 2.242 6.665 1.00 91.62 296 VAL A C 1
ATOM 2221 O O . VAL A 1 296 ? -13.495 2.416 6.292 1.00 91.62 296 VAL A O 1
ATOM 2224 N N . LEU A 1 297 ? -12.046 1.889 7.920 1.00 90.88 297 LEU A N 1
ATOM 2225 C CA . LEU A 1 297 ? -13.074 1.648 8.931 1.00 90.88 297 LEU A CA 1
ATOM 2226 C C . LEU A 1 297 ? -13.904 2.908 9.239 1.00 90.88 297 LEU A C 1
ATOM 2228 O O . LEU A 1 297 ? -15.117 2.817 9.453 1.00 90.88 297 LEU A O 1
ATOM 2232 N N . ALA A 1 298 ? -13.271 4.083 9.271 1.00 91.06 298 ALA A N 1
ATOM 2233 C CA . ALA A 1 298 ? -13.949 5.357 9.496 1.00 91.06 298 ALA A CA 1
ATOM 2234 C C . ALA A 1 298 ? -14.964 5.667 8.379 1.00 91.06 298 ALA A C 1
ATOM 2236 O O . ALA A 1 298 ? -16.091 6.102 8.673 1.00 91.06 298 ALA A O 1
ATOM 2237 N N . ASP A 1 299 ? -14.589 5.368 7.133 1.00 89.50 299 ASP A N 1
ATOM 2238 C CA . ASP A 1 299 ? -15.399 5.546 5.926 1.00 89.50 299 ASP A CA 1
ATOM 2239 C C . ASP A 1 299 ? -16.570 4.555 5.825 1.00 89.50 299 ASP A C 1
ATOM 2241 O O . ASP A 1 299 ? -17.607 4.872 5.233 1.00 89.50 299 ASP A O 1
ATOM 2245 N N . CYS A 1 300 ? -16.456 3.369 6.431 1.00 86.75 300 CYS A N 1
ATOM 2246 C CA . CYS A 1 300 ? -17.516 2.365 6.392 1.00 86.75 300 CYS A CA 1
ATOM 2247 C C . CYS A 1 300 ? -18.829 2.877 6.993 1.00 86.75 300 CYS A C 1
ATOM 2249 O O . CYS A 1 300 ? -18.872 3.491 8.064 1.00 86.75 300 CYS A O 1
ATOM 2251 N N . LYS A 1 301 ? -19.953 2.549 6.351 1.00 81.69 301 LYS A N 1
ATOM 2252 C CA . LYS A 1 301 ? -21.281 2.785 6.924 1.00 81.69 301 LYS A CA 1
ATOM 2253 C C . LYS A 1 301 ? -21.516 1.795 8.060 1.00 81.69 301 LYS A C 1
ATOM 2255 O O . LYS A 1 301 ? -21.333 0.596 7.910 1.00 81.69 301 LYS A O 1
ATOM 2260 N N . GLY A 1 302 ? -21.937 2.300 9.211 1.00 81.19 302 GLY A N 1
ATOM 2261 C CA . GLY A 1 302 ? -22.189 1.461 10.373 1.00 81.19 302 GLY A CA 1
ATOM 2262 C C . GLY A 1 302 ? -22.630 2.288 11.566 1.00 81.19 302 GLY A C 1
ATOM 2263 O O . GLY A 1 302 ? -22.224 3.445 11.717 1.00 81.19 302 GLY A O 1
ATOM 2264 N N . LYS A 1 303 ? -23.470 1.687 12.414 1.00 83.88 303 LYS A N 1
ATOM 2265 C CA . LYS A 1 303 ? -23.895 2.296 13.684 1.00 83.88 303 LYS A CA 1
ATOM 2266 C C . LYS A 1 303 ? -22.748 2.370 14.690 1.00 83.88 303 LYS A C 1
ATOM 2268 O O . LYS A 1 303 ? -22.749 3.260 15.528 1.00 83.88 303 LYS A O 1
ATOM 2273 N N . ARG A 1 304 ? -21.808 1.423 14.609 1.00 87.50 304 ARG A N 1
ATOM 2274 C CA . ARG A 1 304 ? -20.645 1.322 15.487 1.00 87.50 304 ARG A CA 1
ATOM 2275 C C . ARG A 1 304 ? -19.441 0.789 14.715 1.00 87.50 304 ARG A C 1
ATOM 2277 O O . ARG A 1 304 ? -19.591 -0.145 13.933 1.00 87.50 304 ARG A O 1
ATOM 2284 N N . ARG A 1 305 ? -18.270 1.367 14.957 1.00 91.44 305 ARG A N 1
ATOM 2285 C CA . ARG A 1 305 ? -16.972 1.015 14.374 1.00 91.44 305 ARG A CA 1
ATOM 2286 C C . ARG A 1 305 ? -16.052 0.557 15.491 1.00 91.44 305 ARG A C 1
ATOM 2288 O O . ARG A 1 305 ? -15.767 1.317 16.415 1.00 91.44 305 ARG A O 1
ATOM 2295 N N . VAL A 1 306 ? -15.621 -0.693 15.416 1.00 90.69 306 VAL A N 1
ATOM 2296 C CA . VAL A 1 306 ? -14.727 -1.298 16.403 1.00 90.69 306 VAL A CA 1
ATOM 2297 C C . VAL A 1 306 ? -13.438 -1.674 15.695 1.00 90.69 306 VAL A C 1
ATOM 2299 O O . VAL A 1 306 ? -13.484 -2.379 14.691 1.00 90.69 306 VAL A O 1
ATOM 2302 N N . MET A 1 307 ? -12.307 -1.209 16.214 1.00 91.75 307 MET A N 1
ATOM 2303 C CA . MET A 1 307 ? -10.987 -1.548 15.698 1.00 91.75 307 MET A CA 1
ATOM 2304 C C . MET A 1 307 ? -10.239 -2.387 16.729 1.00 91.75 307 MET A C 1
ATOM 2306 O O . MET A 1 307 ? -10.160 -2.018 17.902 1.00 91.75 307 MET A O 1
ATOM 2310 N N . ILE A 1 308 ? -9.685 -3.513 16.288 1.00 89.12 308 ILE A N 1
ATOM 2311 C CA . ILE A 1 308 ? -8.849 -4.389 17.107 1.00 89.12 308 ILE A CA 1
ATOM 2312 C C . ILE A 1 308 ? -7.457 -4.369 16.492 1.00 89.12 308 ILE A C 1
ATOM 2314 O O . ILE A 1 308 ? -7.302 -4.715 15.324 1.00 89.12 308 ILE A O 1
ATOM 2318 N N . VAL A 1 309 ? -6.460 -3.944 17.263 1.00 86.62 309 VAL A N 1
ATOM 2319 C CA . VAL A 1 309 ? -5.085 -3.788 16.781 1.00 86.62 309 VAL A CA 1
ATOM 2320 C C . VAL A 1 309 ? -4.149 -4.612 17.649 1.00 86.62 309 VAL A C 1
ATOM 2322 O O . VAL A 1 309 ? -4.125 -4.460 18.872 1.00 86.62 309 VAL A O 1
ATOM 2325 N N . GLY A 1 310 ? -3.410 -5.513 17.004 1.00 84.31 310 GLY A N 1
ATOM 2326 C CA . GLY A 1 310 ? -2.362 -6.306 17.636 1.00 84.31 310 GLY A CA 1
ATOM 2327 C C . GLY A 1 310 ? -1.027 -5.564 17.722 1.00 84.31 310 GLY A C 1
ATOM 2328 O O . GLY A 1 310 ? -0.897 -4.426 17.270 1.00 84.31 310 GLY A O 1
ATOM 2329 N N . ASP A 1 311 ? -0.018 -6.242 18.258 1.00 85.94 311 ASP A N 1
ATOM 2330 C CA . ASP A 1 311 ? 1.359 -5.752 18.244 1.00 85.94 311 ASP A CA 1
ATOM 2331 C C . ASP A 1 311 ? 1.881 -5.605 16.799 1.00 85.94 311 ASP A C 1
ATOM 2333 O O . ASP A 1 311 ? 1.832 -6.541 15.998 1.00 85.94 311 ASP A O 1
ATOM 2337 N N . MET A 1 312 ? 2.432 -4.434 16.476 1.00 85.81 312 MET A N 1
ATOM 2338 C CA . MET A 1 312 ? 3.213 -4.198 15.261 1.00 85.81 312 MET A CA 1
ATOM 2339 C C . MET A 1 312 ? 4.643 -4.697 15.493 1.00 85.81 312 MET A C 1
ATOM 2341 O O . MET A 1 312 ? 5.386 -4.149 16.311 1.00 85.81 312 MET A O 1
ATOM 2345 N N . LEU A 1 313 ? 5.024 -5.766 14.798 1.00 79.88 313 LEU A N 1
ATOM 2346 C CA . LEU A 1 313 ? 6.314 -6.430 14.989 1.00 79.88 313 LEU A CA 1
ATOM 2347 C C . LEU A 1 313 ? 7.430 -5.756 14.169 1.00 79.88 313 LEU A C 1
ATOM 2349 O O . LEU A 1 313 ? 7.177 -4.936 13.293 1.00 79.88 313 LEU A O 1
ATOM 2353 N N . GLU A 1 314 ? 8.685 -6.117 14.455 1.00 73.00 314 GLU A N 1
ATOM 2354 C CA . GLU A 1 314 ? 9.872 -5.685 13.685 1.00 73.00 314 GLU A CA 1
ATOM 2355 C C . GLU A 1 314 ? 10.158 -4.165 13.710 1.00 73.00 314 GLU A C 1
ATOM 2357 O O . GLU A 1 314 ? 10.865 -3.633 12.851 1.00 73.00 314 GLU A O 1
ATOM 2362 N N . LEU A 1 315 ? 9.659 -3.470 14.737 1.00 73.50 315 LEU A N 1
ATOM 2363 C CA . LEU A 1 315 ? 9.883 -2.034 14.963 1.00 73.50 315 LEU A CA 1
ATOM 2364 C C . LEU A 1 315 ? 11.165 -1.704 15.751 1.00 73.50 315 LEU A C 1
ATOM 2366 O O . LEU A 1 315 ? 11.507 -0.533 15.907 1.00 73.50 315 LEU A O 1
ATOM 2370 N N . GLY A 1 316 ? 11.878 -2.718 16.251 1.00 80.44 316 GLY A N 1
ATOM 2371 C CA . GLY A 1 316 ? 13.100 -2.534 17.041 1.00 80.44 316 GLY A CA 1
ATOM 2372 C C . GLY A 1 316 ? 12.863 -1.736 18.328 1.00 80.44 316 GLY A C 1
ATOM 2373 O O . GLY A 1 316 ? 11.802 -1.828 18.944 1.00 80.44 316 GLY A O 1
ATOM 2374 N N . ASP A 1 317 ? 13.846 -0.924 18.714 1.00 83.31 317 ASP A N 1
ATOM 2375 C CA . ASP A 1 317 ? 13.834 -0.152 19.967 1.00 83.31 317 ASP A CA 1
ATOM 2376 C C . ASP A 1 317 ? 12.746 0.937 20.009 1.00 83.31 317 ASP A C 1
ATOM 2378 O O . ASP A 1 317 ? 12.408 1.452 21.073 1.00 83.31 317 ASP A O 1
ATOM 2382 N N . GLN A 1 318 ? 12.164 1.279 18.856 1.00 83.19 318 GLN A N 1
ATOM 2383 C CA . GLN A 1 318 ? 11.090 2.268 18.740 1.00 83.19 318 GLN A CA 1
ATOM 2384 C C . GLN A 1 318 ? 9.689 1.657 18.863 1.00 83.19 318 GLN A C 1
ATOM 2386 O O . GLN A 1 318 ? 8.697 2.366 18.703 1.00 83.19 318 GLN A O 1
ATOM 2391 N N . ALA A 1 319 ? 9.572 0.354 19.141 1.00 88.38 319 ALA A N 1
ATOM 2392 C CA . ALA A 1 319 ? 8.283 -0.326 19.152 1.00 88.38 319 ALA A CA 1
ATOM 2393 C C . ALA A 1 319 ? 7.259 0.372 20.063 1.00 88.38 319 ALA A C 1
ATOM 2395 O O . ALA A 1 319 ? 6.176 0.719 19.599 1.00 88.38 319 ALA A O 1
ATOM 2396 N N . GLU A 1 320 ? 7.593 0.647 21.325 1.00 93.56 320 GLU A N 1
ATOM 2397 C CA . GLU A 1 320 ? 6.643 1.257 22.265 1.00 93.56 320 GLU A CA 1
ATOM 2398 C C . GLU A 1 320 ? 6.201 2.660 21.830 1.00 93.56 320 GLU A C 1
ATOM 2400 O O . GLU A 1 320 ? 5.003 2.948 21.792 1.00 93.56 320 GLU A O 1
ATOM 2405 N N . SER A 1 321 ? 7.152 3.525 21.460 1.00 92.44 321 SER A N 1
ATOM 2406 C CA . SER A 1 321 ? 6.859 4.905 21.064 1.00 92.44 321 SER A CA 1
ATOM 2407 C C . SER A 1 321 ? 6.002 4.963 19.802 1.00 92.44 321 SER A C 1
ATOM 2409 O O . SER A 1 321 ? 5.060 5.753 19.745 1.00 92.44 321 SER A O 1
ATOM 2411 N N . LEU A 1 322 ? 6.257 4.084 18.830 1.00 90.00 322 LEU A N 1
ATOM 2412 C CA . LEU A 1 322 ? 5.458 3.982 17.611 1.00 90.00 322 LEU A CA 1
ATOM 2413 C C . LEU A 1 322 ? 4.042 3.457 17.882 1.00 90.00 322 LEU A C 1
ATOM 2415 O O . LEU A 1 322 ? 3.094 3.951 17.277 1.00 90.00 322 LEU A O 1
ATOM 2419 N N . HIS A 1 323 ? 3.857 2.524 18.822 1.00 94.50 323 HIS A N 1
ATOM 2420 C CA . HIS A 1 323 ? 2.514 2.093 19.232 1.00 94.50 323 HIS A CA 1
ATOM 2421 C C . HIS A 1 323 ? 1.731 3.226 19.908 1.00 94.50 323 HIS A C 1
ATOM 2423 O O . HIS A 1 323 ? 0.546 3.395 19.621 1.00 94.50 323 HIS A O 1
ATOM 2429 N N . VAL A 1 324 ? 2.378 4.023 20.768 1.00 95.56 324 VAL A N 1
ATOM 2430 C CA . VAL A 1 324 ? 1.749 5.215 21.366 1.00 95.56 324 VAL A CA 1
ATOM 2431 C C . VAL A 1 324 ? 1.346 6.213 20.284 1.00 95.56 324 VAL A C 1
ATOM 2433 O O . VAL A 1 324 ? 0.233 6.732 20.315 1.00 95.56 324 VAL A O 1
ATOM 2436 N N . GLU A 1 325 ? 2.232 6.481 19.329 1.00 94.19 325 GLU A N 1
ATOM 2437 C CA . GLU A 1 325 ? 1.987 7.467 18.279 1.00 94.19 325 GLU A CA 1
ATOM 2438 C C . GLU A 1 325 ? 0.850 7.047 17.341 1.00 94.19 325 GLU A C 1
ATOM 2440 O O . GLU A 1 325 ? -0.069 7.829 17.095 1.00 94.19 325 GLU A O 1
ATOM 2445 N N . VAL A 1 326 ? 0.835 5.781 16.913 1.00 94.31 326 VAL A N 1
ATOM 2446 C CA . VAL A 1 326 ? -0.302 5.210 16.177 1.00 94.31 326 VAL A CA 1
ATOM 2447 C C . VAL A 1 326 ? -1.579 5.338 17.000 1.00 94.31 326 VAL A C 1
ATOM 2449 O O . VAL A 1 326 ? -2.586 5.813 16.486 1.00 94.31 326 VAL A O 1
ATOM 2452 N N . GLY A 1 327 ? -1.535 5.001 18.292 1.00 96.12 327 GLY A N 1
ATOM 2453 C CA . GLY A 1 327 ? -2.660 5.172 19.207 1.00 96.12 327 GLY A CA 1
ATOM 2454 C C . GLY A 1 327 ? -3.240 6.588 19.192 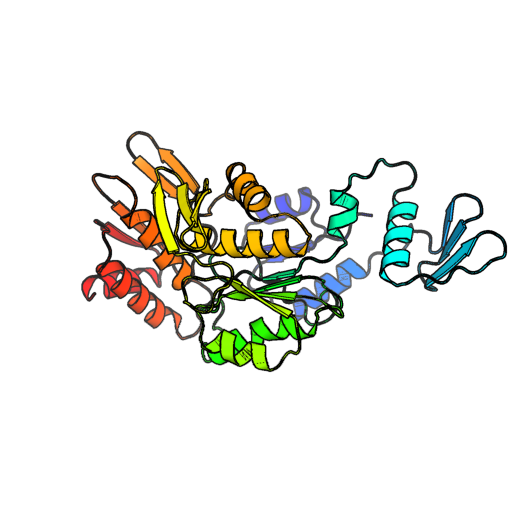1.00 96.12 327 GLY A C 1
ATOM 2455 O O . GLY A 1 327 ? -4.446 6.741 19.017 1.00 96.12 327 GLY A O 1
ATOM 2456 N N . LYS A 1 328 ? -2.402 7.625 19.320 1.00 96.00 328 LYS A N 1
ATOM 2457 C CA . LYS A 1 328 ? -2.852 9.031 19.281 1.00 96.00 328 LYS A CA 1
ATOM 2458 C C . LYS A 1 328 ? -3.576 9.364 17.982 1.00 96.00 328 LYS A C 1
ATOM 2460 O O . LYS A 1 328 ? -4.651 9.951 18.006 1.00 96.00 328 LYS A O 1
ATOM 2465 N N . GLN A 1 329 ? -3.014 8.951 16.851 1.00 95.56 329 GLN A N 1
ATOM 2466 C CA . GLN A 1 329 ? -3.619 9.210 15.546 1.00 95.56 329 GLN A CA 1
ATOM 2467 C C . GLN A 1 329 ? -4.931 8.440 15.343 1.00 95.56 329 GLN A C 1
ATOM 2469 O O . GLN A 1 329 ? -5.821 8.926 14.648 1.00 95.56 329 GLN A O 1
ATOM 2474 N N . LEU A 1 330 ? -5.081 7.264 15.963 1.00 95.12 330 LEU A N 1
ATOM 2475 C CA . LEU A 1 330 ? -6.347 6.529 15.987 1.00 95.12 330 LEU A CA 1
ATOM 2476 C C . LEU A 1 330 ? -7.410 7.218 16.859 1.00 95.12 330 LEU A C 1
ATOM 2478 O O . LEU A 1 330 ? -8.584 7.167 16.500 1.00 95.12 330 LEU A O 1
ATOM 2482 N N . GLY A 1 331 ? -7.016 7.877 17.956 1.00 92.06 331 GLY A N 1
ATOM 2483 C CA . GLY A 1 331 ? -7.923 8.620 18.848 1.00 92.06 331 GLY A CA 1
ATOM 2484 C C . GLY A 1 331 ? -8.706 9.729 18.136 1.00 92.06 331 GLY A C 1
ATOM 2485 O O . GLY A 1 331 ? -9.903 9.892 18.365 1.00 92.06 331 GLY A O 1
ATOM 2486 N N . GLY A 1 332 ? -8.071 10.399 17.171 1.00 89.75 332 GLY A N 1
ATOM 2487 C CA . GLY A 1 332 ? -8.705 11.434 16.347 1.00 89.75 332 GLY A CA 1
ATOM 2488 C C . GLY A 1 332 ? -9.592 10.921 15.202 1.00 89.75 332 GLY A C 1
ATOM 2489 O O . GLY A 1 332 ? -10.175 11.730 14.477 1.00 89.75 332 GLY A O 1
ATOM 2490 N N . LYS A 1 333 ? -9.691 9.602 14.983 1.00 91.88 333 LYS A N 1
ATOM 2491 C CA . LYS A 1 333 ? -10.488 9.016 13.891 1.00 91.88 333 LYS A CA 1
ATOM 2492 C C . LYS A 1 333 ? -11.886 8.626 14.365 1.00 91.88 333 LYS A C 1
ATOM 2494 O O . LYS A 1 333 ? -12.158 8.455 15.548 1.00 91.88 333 LYS A O 1
ATOM 2499 N N . ARG A 1 334 ? -12.801 8.439 13.409 1.00 92.50 334 ARG A N 1
ATOM 2500 C CA . ARG A 1 334 ? -14.187 8.018 13.667 1.00 92.50 334 ARG A CA 1
ATOM 2501 C C . ARG A 1 334 ? -14.254 6.530 14.046 1.00 92.50 334 ARG A C 1
ATOM 2503 O O . ARG A 1 334 ? -14.720 5.714 13.259 1.00 92.50 334 ARG A O 1
ATOM 2510 N N . ILE A 1 335 ? -13.780 6.180 15.239 1.00 89.81 335 ILE A N 1
ATOM 2511 C CA . ILE A 1 335 ? -13.762 4.819 15.792 1.00 89.81 335 ILE A CA 1
ATOM 2512 C C . ILE A 1 335 ? -14.437 4.851 17.167 1.00 89.81 335 ILE A C 1
ATOM 2514 O O . ILE A 1 335 ? -14.028 5.598 18.047 1.00 89.81 335 ILE A O 1
ATOM 2518 N N . ASP A 1 336 ? -15.470 4.032 17.368 1.00 88.44 336 ASP A N 1
ATOM 2519 C CA . ASP A 1 336 ? -16.276 4.048 18.599 1.00 88.44 336 ASP A CA 1
ATOM 2520 C C . ASP A 1 336 ? -15.675 3.182 19.718 1.00 88.44 336 ASP A C 1
ATOM 2522 O O . ASP A 1 336 ? -16.024 3.325 20.891 1.00 88.44 336 ASP A O 1
ATOM 2526 N N . LEU A 1 337 ? -14.820 2.220 19.361 1.00 88.25 337 LEU A N 1
ATOM 2527 C CA . LEU A 1 337 ? -14.091 1.375 20.303 1.00 88.25 337 LEU A CA 1
ATOM 2528 C C . LEU A 1 337 ? -12.774 0.908 19.680 1.00 88.25 337 LEU A C 1
ATOM 2530 O O . LEU A 1 337 ? -12.779 0.259 18.636 1.00 88.25 337 LEU A O 1
ATOM 2534 N N . LEU A 1 338 ? -11.665 1.190 20.358 1.00 90.00 338 LEU A N 1
ATOM 2535 C CA . LEU A 1 338 ? -10.336 0.704 20.004 1.00 90.00 338 LEU A CA 1
ATOM 2536 C C . LEU A 1 338 ? -9.857 -0.300 21.055 1.00 90.00 338 LEU A C 1
ATOM 2538 O O . LEU A 1 338 ? -9.843 0.003 22.249 1.00 90.00 338 LEU A O 1
ATOM 2542 N N . ILE A 1 339 ? -9.457 -1.487 20.609 1.00 84.81 339 ILE A N 1
ATOM 2543 C CA . ILE A 1 339 ? -8.947 -2.562 21.460 1.00 84.81 339 ILE A CA 1
ATOM 2544 C C . ILE A 1 339 ? -7.513 -2.870 21.037 1.00 84.81 339 ILE A C 1
ATOM 2546 O O . ILE A 1 339 ? -7.282 -3.371 19.940 1.00 84.81 339 ILE A O 1
ATOM 2550 N N . GLY A 1 340 ? -6.555 -2.586 21.916 1.00 85.94 340 GLY A N 1
ATOM 2551 C CA . GLY A 1 340 ? -5.175 -3.040 21.762 1.00 85.94 340 GLY A CA 1
ATOM 2552 C C . GLY A 1 340 ? -4.999 -4.447 22.333 1.00 85.94 340 GLY A C 1
ATOM 2553 O O . GLY A 1 340 ? -5.412 -4.700 23.466 1.00 85.94 340 GLY A O 1
ATOM 2554 N N . VAL A 1 341 ? -4.382 -5.353 21.574 1.00 82.75 341 VAL A N 1
ATOM 2555 C CA . VAL A 1 341 ? -4.143 -6.750 21.968 1.00 82.75 341 VAL A CA 1
ATOM 2556 C C . VAL A 1 341 ? -2.650 -7.058 21.911 1.00 82.75 341 VAL A C 1
ATOM 2558 O O . VAL A 1 341 ? -2.009 -6.810 20.899 1.00 82.75 341 VAL A O 1
ATOM 2561 N N . GLY A 1 342 ? -2.116 -7.648 22.981 1.00 86.50 342 GLY A N 1
ATOM 2562 C CA . GLY A 1 342 ? -0.705 -8.032 23.083 1.00 86.50 342 GLY A CA 1
ATOM 2563 C C . GLY A 1 342 ? 0.111 -7.147 24.036 1.00 86.50 342 GLY A C 1
ATOM 2564 O O . GLY A 1 342 ? -0.402 -6.142 24.548 1.00 86.50 342 GLY A O 1
ATOM 2565 N N . PRO A 1 343 ? 1.362 -7.545 24.343 1.00 89.12 343 PRO A N 1
ATOM 2566 C CA . PRO A 1 343 ? 2.275 -6.785 25.197 1.00 89.12 343 PRO A CA 1
ATOM 2567 C C . PRO A 1 343 ? 2.437 -5.310 24.813 1.00 89.12 343 PRO A C 1
ATOM 2569 O O . PRO A 1 343 ? 2.531 -4.463 25.707 1.00 89.12 343 PRO A O 1
ATOM 2572 N N . LEU A 1 344 ? 2.451 -4.995 23.515 1.00 91.81 344 LEU A N 1
ATOM 2573 C CA . LEU A 1 344 ? 2.615 -3.632 23.004 1.00 91.81 344 LEU A CA 1
ATOM 2574 C C . LEU A 1 344 ? 1.277 -2.957 22.680 1.00 91.81 344 LEU A C 1
ATOM 2576 O O . LEU A 1 344 ? 1.185 -1.731 22.746 1.00 91.81 344 LEU A O 1
ATOM 2580 N N . GLY A 1 345 ? 0.209 -3.721 22.434 1.00 87.88 345 GLY A N 1
ATOM 2581 C CA . GLY A 1 345 ? -1.142 -3.206 22.193 1.00 87.88 345 GLY A CA 1
ATOM 2582 C C . GLY A 1 345 ? -1.656 -2.262 23.291 1.00 87.88 345 GLY A C 1
ATOM 2583 O O . GLY A 1 345 ? -2.414 -1.330 23.013 1.00 87.88 345 GLY A O 1
ATOM 2584 N N . ARG A 1 346 ? -1.184 -2.405 24.539 1.00 91.06 346 ARG A N 1
ATOM 2585 C CA . ARG A 1 346 ? -1.493 -1.461 25.634 1.00 91.06 346 ARG A CA 1
ATOM 2586 C C . ARG A 1 346 ? -1.077 -0.016 25.328 1.00 91.06 346 ARG A C 1
ATOM 2588 O O . ARG A 1 346 ? -1.760 0.915 25.751 1.00 91.06 346 ARG A O 1
ATOM 2595 N N . TYR A 1 347 ? 0.011 0.173 24.582 1.00 95.69 347 TYR A N 1
ATOM 2596 C CA . TYR A 1 347 ? 0.527 1.490 24.215 1.00 95.69 347 TYR A CA 1
ATOM 2597 C C . TYR A 1 347 ? -0.344 2.170 23.156 1.00 95.69 347 TYR A C 1
ATOM 2599 O O . TYR A 1 347 ? -0.527 3.383 23.217 1.00 95.69 347 TYR A O 1
ATOM 2607 N N . ILE A 1 348 ? -0.982 1.395 22.272 1.00 93.56 348 ILE A N 1
ATOM 2608 C CA . ILE A 1 348 ? -2.002 1.903 21.341 1.00 93.56 348 ILE A CA 1
ATOM 2609 C C . ILE A 1 348 ? -3.184 2.477 22.129 1.00 93.56 348 ILE A C 1
ATOM 2611 O O . ILE A 1 348 ? -3.587 3.621 21.919 1.00 93.56 348 ILE A O 1
ATOM 2615 N N . ALA A 1 349 ? -3.704 1.712 23.093 1.00 89.25 349 ALA A N 1
ATOM 2616 C CA . ALA A 1 349 ? -4.811 2.159 23.938 1.00 89.25 349 ALA A CA 1
ATOM 2617 C C . ALA A 1 349 ? -4.435 3.371 24.812 1.00 89.25 349 ALA A C 1
ATOM 2619 O O . ALA A 1 349 ? -5.281 4.219 25.088 1.00 89.25 349 ALA A O 1
ATOM 2620 N N . GLN A 1 350 ? -3.177 3.465 25.255 1.00 93.38 350 GLN A N 1
ATOM 2621 C CA . GLN A 1 350 ? -2.665 4.638 25.963 1.00 93.38 350 GLN A CA 1
ATOM 2622 C C . GLN A 1 350 ? -2.635 5.872 25.056 1.00 93.38 350 GLN A C 1
ATOM 2624 O O . GLN A 1 350 ? -3.151 6.916 25.450 1.00 93.38 350 GLN A O 1
ATOM 2629 N N . GLY A 1 351 ? -2.064 5.752 23.854 1.00 94.50 351 GLY A N 1
ATOM 2630 C CA . GLY A 1 351 ? -1.977 6.849 22.892 1.00 94.50 351 GLY A CA 1
ATOM 2631 C C . GLY A 1 351 ? -3.348 7.404 22.518 1.00 94.50 351 GLY A C 1
ATOM 2632 O O . GLY A 1 351 ? -3.552 8.616 22.567 1.00 94.50 351 GLY A O 1
ATOM 2633 N N . ALA A 1 352 ? -4.317 6.523 22.262 1.00 93.62 352 ALA A N 1
ATOM 2634 C CA . ALA A 1 352 ? -5.670 6.901 21.849 1.00 93.62 352 ALA A CA 1
ATOM 2635 C C . ALA A 1 352 ? -6.466 7.679 22.903 1.00 93.62 352 ALA A C 1
ATOM 2637 O O . ALA A 1 352 ? -7.424 8.358 22.565 1.00 93.62 352 ALA A O 1
ATOM 2638 N N . LYS A 1 353 ? -6.083 7.615 24.185 1.00 89.69 353 LYS A N 1
ATOM 2639 C CA . LYS A 1 353 ? -6.696 8.447 25.237 1.00 89.69 353 LYS A CA 1
ATOM 2640 C C . LYS A 1 353 ? -6.207 9.895 25.219 1.00 89.69 353 LYS A C 1
ATOM 2642 O O . LYS A 1 353 ? -6.758 10.724 25.937 1.00 89.69 353 LYS A O 1
ATOM 2647 N N . THR A 1 354 ? -5.128 10.167 24.492 1.00 87.88 354 THR A N 1
ATOM 2648 C CA . THR A 1 354 ? -4.412 11.450 24.512 1.00 87.88 354 THR A CA 1
ATOM 2649 C C . THR A 1 354 ? -4.419 12.184 23.173 1.00 87.88 354 THR A C 1
ATOM 2651 O O . THR A 1 354 ? -3.865 13.279 23.112 1.00 87.88 354 THR A O 1
ATOM 2654 N N . GLY A 1 355 ? -4.995 11.589 22.124 1.00 74.69 355 GLY A N 1
ATOM 2655 C CA . GLY A 1 355 ? -5.141 12.179 20.788 1.00 74.69 355 GLY A CA 1
ATOM 2656 C C . GLY A 1 355 ? -6.600 12.438 20.467 1.00 74.69 355 GLY A C 1
ATOM 2657 O O . GLY A 1 355 ? -6.871 13.481 19.839 1.00 74.69 355 GLY A O 1
#

Secondary structure (DSSP, 8-state):
-----EEEES--SHHHHHHHHHTT-SEEEESS--HHHHHHHHHHHTTS---SS-SEEEETTEEEETTTTEEEETTEEEP--HHHHHHHHHHHHTTTS---HHHHHTTS-EEEE--SS-S------SSS-TTEEEEEE-----S-TTS--SHHHHHHHHHGGGGGEEEEEEEEEETT-HHHHHHGGGS-SEEEEEESSTT-SEEEEEEEEETTEEEEEETTTEEEEESS-SHHHHHHHHHHHHHHHHTT--HHHHHHGGGG--PPTTSSEEEEETTEEEEE--S---HHHHHHHHHHHHHS--S--EEEE----S-GGGHHHHHHHHHHHHHTSS-SEEEE-STTHHHHHHHHTT-

Sequence (355 aa):
VLSPVLMLTAKSQLDDKVEGLNTGADDYLIKPFAFAELLARIKALARRPKNTLGAVLVVDDLTLDTIGYQVQRGADHIQLSKKEFSLLEYLLRNKNRILNKDQIIINAAIVYVNGLGGGSVYIDEGLYTQGANVAVVTSVGQAHLAKLIDLEHVAAEKAALLGSLAPRGAAVIWADSAELARAVRAYDVKLIRFGADDSAELRLTGYEPRDGGGRFELNGRLWVDLPVAGRHNALNALAAIAVAQRFGFDQDTAAAALADFAGEAMRLEPVAAGDVTIINDTYNANPASVLAAADVLADCKGKRRVMIVGDMLELGDQAESLHVEVGKQLGGKRIDLLIGVGPLGRYIAQGAKTG

InterPro domains:
  IPR001789 Signal transduction response regulator, receiver domain [PF00072] (4-43)
  IPR001789 Signal transduction response regulator, receiver domain [PS50110] (1-46)
  IPR001867 OmpR/PhoB-type DNA-binding domain [PS51755] (54-105)
  IPR001867 OmpR/PhoB-type DNA-binding domain [cd00383] (62-105)
  IPR004101 Mur ligase, C-terminal [PF02875] (266-350)
  IPR011006 CheY-like superfamily [SSF52172] (3-48)
  IPR013221 Mur ligase, central [PF08245] (132-244)
  IPR016032 Signal transduction response regulator, C-terminal effector [SSF46894] (52-105)
  IPR036388 Winged helix-like DNA-binding domain superfamily [G3DSA:1.10.10.10] (48-107)
  IPR036565 Mur-like, catalytic domain superfamily [G3DSA:3.40.1190.10] (108-266)
  IPR036565 Mur-like, catalytic domain superfamily [SSF53623] (129-261)
  IPR036615 Mur ligase, C-terminal domain superfamily [G3DSA:3.90.190.20] (267-355)
  IPR036615 Mur ligase, C-terminal domain superfamily [SSF53244] (266-352)
  IPR051046 MurCDEF Family: Cell Wall and Coenzyme F430 Synthesis [PTHR43024] (133-353)

Organism: NCBI:txid412755

Mean predicted aligned error: 15.81 Å